Protein AF-A0A838EIF9-F1 (afdb_monomer_lite)

Foldseek 3Di:
DDPVVVVVVVVVLVVVVVVLVVLLVVLVVVLVVLVVVLVVLVVVLVVVCVVCVVVVNNDPVVNVVSVVVNVVSVVVSVVSVVVSVVSVPPDSPPPPDPDDDDDDPPPPDDDPPPDPPPPPDDDDDDDDDPDDDDPDDPPPPPPDDPDPDQQAAPPPRHGADPPDQARPPPRHGSDPPPPPPDDDDDDDDDDDDDDDDDDDDDDDDDYDDDDDDDDDDD

Radius of gyration: 34.82 Å; chains: 1; bounding box: 74×91×93 Å

Sequence (218 aa):
MNIWDSVQRGLEKATQEATRRAKTLRLRSTIDTLTQQLHTQEDNLLVKTMQIFAAGQLTQSELLPLCQELVQLQQQLEQAQHELNLVQSQPQGQTQGSGTPPTLPAYTTPPSDYQPYDQTTPTPTPPPPPGVTPISTFNTVIMSTPGAEKQLCPHCNVALIPGDAYCHNCGGPTGKSEITQQPTMLVEAPEEEQAAPQSAATDEADSPTIAEEKDGGA

Secondary structure (DSSP, 8-state):
--HHHHHHHHHHHHHHHHHHHHHHHHHHHHHHHHHHHHHHHHHHHHHHHHHHHHTT---HHHHHHHHHHHHHHHHHHHHHHHHHHHHHHSPP-------------------S----------PPPPPPPS---------------TT----B-TTT-PBPPTT-SB-TTT--B-S------------PPPP---------------------------

pLDDT: mean 71.65, std 21.55, range [39.47, 98.0]

Structure (mmCIF, N/CA/C/O backbone):
data_AF-A0A838EIF9-F1
#
_entry.id   AF-A0A838EIF9-F1
#
loop_
_atom_site.group_PDB
_atom_site.id
_atom_site.type_symbol
_atom_site.label_atom_id
_atom_site.label_alt_id
_atom_site.label_comp_id
_atom_site.label_asym_id
_atom_site.label_entity_id
_atom_site.label_seq_id
_atom_site.pdbx_PDB_ins_code
_atom_site.Cartn_x
_atom_site.Cartn_y
_atom_site.Cartn_z
_atom_site.occupancy
_atom_site.B_iso_or_equiv
_atom_site.auth_seq_id
_atom_site.auth_comp_id
_atom_site.auth_asym_id
_atom_site.auth_atom_id
_atom_site.pdbx_PDB_model_num
ATOM 1 N N . MET A 1 1 ? 36.577 0.358 -31.197 1.00 59.75 1 MET A N 1
ATOM 2 C CA . MET A 1 1 ? 35.658 0.487 -30.044 1.00 59.75 1 MET A CA 1
ATOM 3 C C . MET A 1 1 ? 35.085 -0.883 -29.747 1.00 59.75 1 MET A C 1
ATOM 5 O O . MET A 1 1 ? 34.648 -1.549 -30.677 1.00 59.75 1 MET A O 1
ATOM 9 N N . ASN A 1 2 ? 35.142 -1.320 -28.491 1.00 82.50 2 ASN A N 1
ATOM 10 C CA . ASN A 1 2 ? 34.724 -2.662 -28.101 1.00 82.50 2 ASN A CA 1
ATOM 11 C C . ASN A 1 2 ? 33.200 -2.726 -27.960 1.00 82.50 2 ASN A C 1
ATOM 13 O O . ASN A 1 2 ? 32.611 -2.158 -27.044 1.00 82.50 2 ASN A O 1
ATOM 17 N N . ILE A 1 3 ? 32.569 -3.455 -28.872 1.00 85.06 3 ILE A N 1
ATOM 18 C CA . ILE A 1 3 ? 31.146 -3.816 -28.832 1.00 85.06 3 ILE A CA 1
ATOM 19 C C . ILE A 1 3 ? 30.756 -4.523 -27.522 1.00 85.06 3 ILE A C 1
ATOM 21 O O . ILE A 1 3 ? 29.661 -4.313 -27.008 1.00 85.06 3 ILE A O 1
ATOM 25 N N . TRP A 1 4 ? 31.681 -5.284 -26.934 1.00 92.38 4 TRP A N 1
ATOM 26 C CA . TRP A 1 4 ? 31.478 -6.013 -25.682 1.00 92.38 4 TRP A CA 1
ATOM 27 C C . TRP A 1 4 ? 31.256 -5.095 -24.473 1.00 92.38 4 TRP A C 1
ATOM 29 O O . TRP A 1 4 ? 30.341 -5.334 -23.689 1.00 92.38 4 TRP A O 1
ATOM 39 N N . ASP A 1 5 ? 32.002 -3.990 -24.373 1.00 89.00 5 ASP A N 1
ATOM 40 C CA . ASP A 1 5 ? 31.837 -3.015 -23.284 1.00 89.00 5 ASP A CA 1
ATOM 41 C C . ASP A 1 5 ? 30.463 -2.326 -23.325 1.00 89.00 5 ASP A C 1
ATOM 43 O O . ASP A 1 5 ? 29.897 -1.971 -22.290 1.00 89.00 5 ASP A O 1
ATOM 47 N N . SER A 1 6 ? 29.907 -2.138 -24.526 1.00 86.62 6 SER A N 1
ATOM 48 C CA . SER A 1 6 ? 28.584 -1.527 -24.704 1.00 86.62 6 SER A CA 1
ATOM 49 C C . SER A 1 6 ? 27.463 -2.483 -24.298 1.00 86.62 6 SER A C 1
ATOM 51 O O . SER A 1 6 ? 26.505 -2.062 -23.651 1.00 86.62 6 SER A O 1
ATOM 53 N N . VAL A 1 7 ? 27.604 -3.774 -24.621 1.00 89.75 7 VAL A N 1
ATOM 54 C CA . VAL A 1 7 ? 26.661 -4.819 -24.196 1.00 89.75 7 VAL A CA 1
ATOM 55 C C . VAL A 1 7 ? 26.678 -4.970 -22.677 1.00 89.75 7 VAL A C 1
ATOM 57 O O . VAL A 1 7 ? 25.614 -4.998 -22.062 1.00 89.75 7 VAL A O 1
ATOM 60 N N . GLN A 1 8 ? 27.861 -4.985 -22.060 1.00 90.69 8 GLN A N 1
ATOM 61 C CA . GLN A 1 8 ? 27.985 -5.129 -20.611 1.00 90.69 8 GLN A CA 1
ATOM 62 C C . GLN A 1 8 ? 27.356 -3.951 -19.852 1.00 90.69 8 GLN A C 1
ATOM 64 O O . GLN A 1 8 ? 26.535 -4.166 -18.962 1.00 90.69 8 GLN A O 1
ATOM 69 N N . ARG A 1 9 ? 27.613 -2.704 -20.275 1.00 87.69 9 ARG A N 1
ATOM 70 C CA . ARG A 1 9 ? 26.929 -1.524 -19.705 1.00 87.69 9 ARG A CA 1
ATOM 71 C C . ARG A 1 9 ? 25.423 -1.528 -19.964 1.00 87.69 9 ARG A C 1
ATOM 73 O O . ARG A 1 9 ? 24.657 -1.032 -19.140 1.00 87.69 9 ARG A O 1
ATOM 80 N N . GLY A 1 10 ? 24.991 -2.049 -21.112 1.00 88.75 10 GLY A N 1
ATOM 81 C CA . GLY A 1 10 ? 23.576 -2.215 -21.436 1.00 88.75 10 GLY A CA 1
ATOM 82 C C . GLY A 1 10 ? 22.881 -3.182 -20.479 1.00 88.75 10 GLY A C 1
ATOM 83 O O . GLY A 1 10 ? 21.806 -2.869 -19.970 1.00 88.75 10 GLY A O 1
ATOM 84 N N . LEU A 1 11 ? 23.522 -4.314 -20.176 1.00 90.06 11 LEU A N 1
ATOM 85 C CA . LEU A 1 11 ? 23.017 -5.310 -19.234 1.00 90.06 11 LEU A CA 1
ATOM 86 C C . LEU A 1 11 ? 22.931 -4.758 -17.806 1.00 90.06 11 LEU A C 1
ATOM 88 O O . LEU A 1 11 ? 21.920 -4.961 -17.135 1.00 90.06 11 LEU A O 1
ATOM 92 N N . GLU A 1 12 ? 23.948 -4.030 -17.348 1.00 89.62 12 GLU A N 1
ATOM 93 C CA . GLU A 1 12 ? 23.948 -3.397 -16.022 1.00 89.62 12 GLU A CA 1
ATOM 94 C C . GLU A 1 12 ? 22.813 -2.374 -15.888 1.00 89.62 12 GLU A C 1
ATOM 96 O O . GLU A 1 12 ? 22.044 -2.425 -14.927 1.00 89.62 12 GLU A O 1
ATOM 101 N N . LYS A 1 13 ? 22.629 -1.509 -16.895 1.00 88.50 13 LYS A N 1
ATOM 102 C CA . LYS A 1 13 ? 21.498 -0.567 -16.944 1.00 88.50 13 LYS A CA 1
ATOM 103 C C . LYS A 1 13 ? 20.151 -1.285 -16.950 1.00 88.50 13 LYS A C 1
ATOM 105 O O . LYS A 1 13 ? 19.250 -0.894 -16.211 1.00 88.50 13 LYS A O 1
ATOM 110 N N . ALA A 1 14 ? 20.008 -2.335 -17.759 1.00 87.94 14 ALA A N 1
ATOM 111 C CA . ALA A 1 14 ? 18.779 -3.122 -17.819 1.00 87.94 14 ALA A CA 1
ATOM 112 C C . ALA A 1 14 ? 18.475 -3.797 -16.472 1.00 87.94 14 ALA A C 1
ATOM 114 O O . ALA A 1 14 ? 17.331 -3.794 -16.024 1.00 87.94 14 ALA A O 1
ATOM 115 N N . THR A 1 15 ? 19.502 -4.310 -15.793 1.00 90.94 15 THR A N 1
ATOM 116 C CA . THR A 1 15 ? 19.382 -4.934 -14.468 1.00 90.94 15 THR A CA 1
ATOM 117 C C . THR A 1 15 ? 18.984 -3.912 -13.403 1.00 90.94 15 THR A C 1
ATOM 119 O O . THR A 1 15 ? 18.109 -4.178 -12.574 1.00 90.94 15 THR A O 1
ATOM 122 N N . GLN A 1 16 ? 19.573 -2.715 -13.442 1.00 90.94 16 GLN A N 1
ATOM 123 C CA . GLN A 1 16 ? 19.220 -1.620 -12.542 1.00 90.94 16 GLN A CA 1
ATOM 124 C C . GLN A 1 16 ? 17.766 -1.167 -12.751 1.00 90.94 16 GLN A C 1
ATOM 126 O O . GLN A 1 16 ? 17.020 -1.022 -11.782 1.00 90.94 16 GLN A O 1
ATOM 131 N N . GLU A 1 17 ? 17.334 -1.018 -14.004 1.00 88.44 17 GLU A N 1
ATOM 132 C CA . GLU A 1 17 ? 15.955 -0.661 -14.354 1.00 88.44 17 GLU A CA 1
ATOM 133 C C . GLU A 1 17 ? 14.958 -1.760 -13.947 1.00 88.44 17 GLU A C 1
ATOM 135 O O . GLU A 1 17 ? 13.899 -1.463 -13.392 1.00 88.44 17 GLU A O 1
ATOM 140 N N . ALA A 1 18 ? 15.300 -3.036 -14.144 1.00 90.56 18 ALA A N 1
ATOM 141 C CA . ALA A 1 18 ? 14.473 -4.157 -13.702 1.00 90.56 18 ALA A CA 1
ATOM 142 C C . ALA A 1 18 ? 14.308 -4.170 -12.173 1.00 90.56 18 ALA A C 1
ATOM 144 O O . ALA A 1 18 ? 13.191 -4.303 -11.669 1.00 90.56 18 ALA A O 1
ATOM 145 N N . THR A 1 19 ? 15.399 -3.954 -11.433 1.00 91.62 19 THR A N 1
ATOM 146 C CA . THR A 1 19 ? 15.384 -3.879 -9.963 1.00 91.62 19 THR A CA 1
ATOM 147 C C . THR A 1 19 ? 14.526 -2.715 -9.478 1.00 91.62 19 THR A C 1
ATOM 149 O O . THR A 1 19 ? 13.720 -2.868 -8.559 1.00 91.62 19 THR A O 1
ATOM 152 N N . ARG A 1 20 ? 14.641 -1.554 -10.131 1.00 92.56 20 ARG A N 1
ATOM 153 C CA . ARG A 1 20 ? 13.817 -0.380 -9.843 1.00 92.56 20 ARG A CA 1
ATOM 154 C C . ARG A 1 20 ? 12.332 -0.683 -10.032 1.00 92.56 20 ARG A C 1
ATOM 156 O O . ARG A 1 20 ? 11.544 -0.429 -9.124 1.00 92.56 20 ARG A O 1
ATOM 163 N N . ARG A 1 21 ? 11.951 -1.271 -11.171 1.00 91.38 21 ARG A N 1
ATOM 164 C CA . ARG A 1 21 ? 10.556 -1.650 -11.453 1.00 91.38 21 ARG A CA 1
ATOM 165 C C . ARG A 1 21 ? 10.024 -2.655 -10.440 1.00 91.38 21 ARG A C 1
ATOM 167 O O . ARG A 1 21 ? 8.920 -2.469 -9.934 1.00 91.38 21 ARG A O 1
ATOM 174 N N . ALA A 1 22 ? 10.818 -3.665 -10.091 1.00 94.44 22 ALA A N 1
ATOM 175 C CA . ALA A 1 22 ? 10.456 -4.631 -9.058 1.00 94.44 22 ALA A CA 1
ATOM 176 C C . ALA A 1 22 ? 10.223 -3.948 -7.699 1.00 94.44 22 ALA A C 1
ATOM 178 O O . ALA A 1 22 ? 9.221 -4.225 -7.038 1.00 94.44 22 ALA A O 1
ATOM 179 N N . LYS A 1 23 ? 11.088 -2.998 -7.308 1.00 94.56 23 LYS A N 1
ATOM 180 C CA . LYS A 1 23 ? 10.916 -2.220 -6.072 1.00 94.56 23 LYS A CA 1
ATOM 181 C C . LYS A 1 23 ? 9.640 -1.378 -6.102 1.00 94.56 23 LYS A C 1
ATOM 183 O O . LYS A 1 23 ? 8.905 -1.378 -5.120 1.00 94.56 23 LYS A O 1
ATOM 188 N N . THR A 1 24 ? 9.339 -0.707 -7.214 1.00 94.88 24 THR A N 1
ATOM 189 C CA . THR A 1 24 ? 8.095 0.063 -7.363 1.00 94.88 24 THR A CA 1
ATOM 190 C C . THR A 1 24 ? 6.858 -0.820 -7.215 1.00 94.88 24 THR A C 1
ATOM 192 O O . THR A 1 24 ? 5.944 -0.450 -6.485 1.00 94.88 24 THR A O 1
ATOM 195 N N . LEU A 1 25 ? 6.824 -1.987 -7.869 1.00 96.25 25 LEU A N 1
ATOM 196 C CA . LEU A 1 25 ? 5.694 -2.917 -7.760 1.00 96.25 25 LEU A CA 1
ATOM 197 C C . LEU A 1 25 ? 5.519 -3.425 -6.326 1.00 96.25 25 LEU A C 1
ATOM 199 O O . LEU A 1 25 ? 4.403 -3.428 -5.812 1.00 96.25 25 LEU A O 1
ATOM 203 N N . ARG A 1 26 ? 6.622 -3.774 -5.654 1.00 96.94 26 ARG A N 1
ATOM 204 C CA . ARG A 1 26 ? 6.595 -4.186 -4.248 1.00 96.94 26 ARG A CA 1
ATOM 205 C C . ARG A 1 26 ? 6.050 -3.080 -3.347 1.00 96.94 26 ARG A C 1
ATOM 207 O O . ARG A 1 26 ? 5.133 -3.340 -2.580 1.00 96.94 26 ARG A O 1
ATOM 214 N N . LEU A 1 27 ? 6.564 -1.855 -3.470 1.00 97.31 27 LEU A N 1
ATOM 215 C CA . LEU A 1 27 ? 6.102 -0.722 -2.663 1.00 97.31 27 LEU A CA 1
ATOM 216 C C . LEU A 1 27 ? 4.614 -0.438 -2.873 1.00 97.31 27 LEU A C 1
ATOM 218 O O . LEU A 1 27 ? 3.909 -0.227 -1.895 1.00 97.31 27 LEU A O 1
ATOM 222 N N . ARG A 1 28 ? 4.119 -0.505 -4.116 1.00 96.81 28 ARG A N 1
ATOM 223 C CA . ARG A 1 28 ? 2.680 -0.376 -4.401 1.00 96.81 28 ARG A CA 1
ATOM 224 C C . ARG A 1 28 ? 1.865 -1.432 -3.658 1.00 96.81 28 ARG A C 1
ATOM 226 O O . ARG A 1 28 ? 0.979 -1.069 -2.902 1.00 96.81 28 ARG A O 1
ATOM 233 N N . SER A 1 29 ? 2.249 -2.706 -3.764 1.00 97.31 29 SER A N 1
ATOM 234 C CA . SER A 1 29 ? 1.548 -3.781 -3.045 1.00 97.31 29 SER A CA 1
ATOM 235 C C . SER A 1 29 ? 1.590 -3.619 -1.519 1.00 97.31 29 SER A C 1
ATOM 237 O O . SER A 1 29 ? 0.619 -3.933 -0.832 1.00 97.31 29 SER A O 1
ATOM 239 N N . THR A 1 30 ? 2.696 -3.099 -0.973 1.00 97.31 30 THR A N 1
ATOM 240 C CA . THR A 1 30 ? 2.815 -2.791 0.456 1.00 97.31 30 THR A CA 1
ATOM 241 C C . THR A 1 30 ? 1.878 -1.655 0.856 1.00 97.31 30 THR A C 1
ATOM 243 O O . THR A 1 30 ? 1.190 -1.792 1.860 1.00 97.31 30 THR A O 1
ATOM 246 N N . ILE A 1 31 ? 1.804 -0.577 0.070 1.00 97.75 31 ILE A N 1
ATOM 247 C CA . ILE A 1 31 ? 0.875 0.536 0.313 1.00 97.75 31 ILE A CA 1
ATOM 248 C C . ILE A 1 31 ? -0.572 0.037 0.293 1.00 97.75 31 ILE A C 1
ATOM 250 O O . ILE A 1 31 ? -1.319 0.341 1.219 1.00 97.75 31 ILE A O 1
ATOM 254 N N . ASP A 1 32 ? -0.951 -0.771 -0.698 1.00 97.69 32 ASP A N 1
ATOM 255 C CA . ASP A 1 32 ? -2.307 -1.323 -0.797 1.00 97.69 32 ASP A CA 1
ATOM 256 C C . ASP A 1 32 ? -2.650 -2.186 0.430 1.00 97.69 32 ASP A C 1
ATOM 258 O O . ASP A 1 32 ? -3.726 -2.055 1.014 1.00 97.69 32 ASP A O 1
ATOM 262 N N . THR A 1 33 ? -1.701 -3.018 0.876 1.00 97.81 33 THR A N 1
ATOM 263 C CA . THR A 1 33 ? -1.870 -3.866 2.067 1.00 97.81 33 THR A CA 1
ATOM 264 C C . THR A 1 33 ? -2.021 -3.029 3.337 1.00 97.81 33 THR A C 1
ATOM 266 O O . THR A 1 33 ? -2.947 -3.259 4.111 1.00 97.81 33 THR A O 1
ATOM 269 N N . LEU A 1 34 ? -1.147 -2.039 3.552 1.00 97.56 34 LEU A N 1
ATOM 270 C CA . LEU A 1 34 ? -1.209 -1.153 4.721 1.00 97.56 34 LEU A CA 1
ATOM 271 C C . LEU A 1 34 ? -2.507 -0.341 4.744 1.00 97.56 34 LEU A C 1
ATOM 273 O O . LEU A 1 34 ? -3.103 -0.164 5.800 1.00 97.56 34 LEU A O 1
ATOM 277 N N . THR A 1 35 ? -2.976 0.097 3.576 1.00 97.50 35 THR A N 1
ATOM 278 C CA . THR A 1 35 ? -4.235 0.838 3.440 1.00 97.50 35 THR A CA 1
ATOM 279 C C . THR A 1 35 ? -5.428 -0.036 3.831 1.00 97.50 35 THR A C 1
ATOM 281 O O . THR A 1 35 ? -6.275 0.391 4.612 1.00 97.50 35 THR A O 1
ATOM 284 N N . GLN A 1 36 ? -5.477 -1.291 3.366 1.00 98.00 36 GLN A N 1
ATOM 285 C CA . GLN A 1 36 ? -6.519 -2.236 3.790 1.00 98.00 36 GLN A CA 1
ATOM 286 C C . GLN A 1 36 ? -6.471 -2.526 5.294 1.00 98.00 36 GLN A C 1
ATOM 288 O O . GLN A 1 36 ? -7.519 -2.597 5.939 1.00 98.00 36 GLN A O 1
ATOM 293 N N . GLN A 1 37 ? -5.273 -2.685 5.863 1.00 96.69 37 GLN A N 1
ATOM 294 C CA . GLN A 1 37 ? -5.122 -2.912 7.299 1.00 96.69 37 GLN A CA 1
ATOM 295 C C . GLN A 1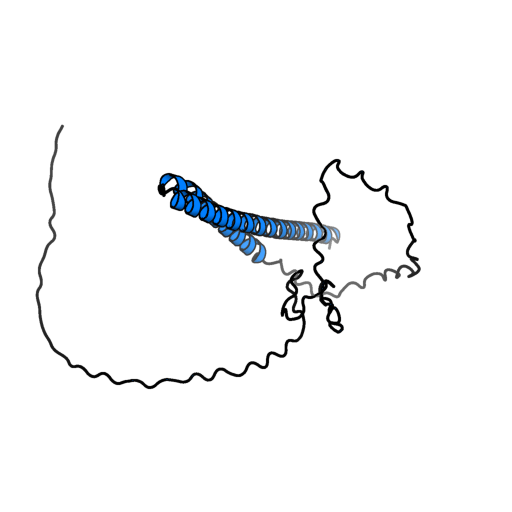 37 ? -5.584 -1.704 8.119 1.00 96.69 37 GLN A C 1
ATOM 297 O O . GLN A 1 37 ? -6.239 -1.895 9.139 1.00 96.69 37 GLN A O 1
ATOM 302 N N . LEU A 1 38 ? -5.305 -0.482 7.658 1.00 96.44 38 LEU A N 1
ATOM 303 C CA . LEU A 1 38 ? -5.747 0.746 8.316 1.00 96.44 38 LEU A CA 1
ATOM 304 C C . LEU A 1 38 ? -7.275 0.827 8.357 1.00 96.44 38 LEU A C 1
ATOM 306 O O . LEU A 1 38 ? -7.831 1.014 9.435 1.00 96.44 38 LEU A O 1
ATOM 310 N N . HIS A 1 39 ? -7.951 0.592 7.230 1.00 96.69 39 HIS A N 1
ATOM 311 C CA . HIS A 1 39 ? -9.417 0.555 7.195 1.00 96.69 39 HIS A CA 1
ATOM 312 C C . HIS A 1 39 ? -9.991 -0.543 8.093 1.00 96.69 39 HIS A C 1
ATOM 314 O O . HIS A 1 39 ? -10.926 -0.308 8.851 1.00 96.69 39 HIS A O 1
ATOM 320 N N . THR A 1 40 ? -9.378 -1.728 8.082 1.00 95.56 40 THR A N 1
ATOM 321 C CA . THR A 1 40 ? -9.797 -2.824 8.964 1.00 95.56 40 THR A CA 1
ATOM 322 C C . THR A 1 40 ? -9.645 -2.440 10.439 1.00 95.56 40 THR A C 1
ATOM 324 O O . THR A 1 40 ? -10.509 -2.764 11.252 1.00 95.56 40 THR A O 1
ATOM 327 N N . GLN A 1 41 ? -8.560 -1.758 10.812 1.00 94.44 41 GLN A N 1
ATOM 328 C CA . GLN A 1 41 ? -8.342 -1.291 12.183 1.00 94.44 41 GLN A CA 1
ATOM 329 C C . GLN A 1 41 ? -9.329 -0.194 12.585 1.00 94.44 41 GLN A C 1
ATOM 331 O O . GLN A 1 41 ? -9.853 -0.229 13.696 1.00 94.44 41 GLN A O 1
ATOM 336 N N . GLU A 1 42 ? -9.637 0.731 11.679 1.00 94.75 42 GLU A N 1
ATOM 337 C CA . GLU A 1 42 ? -10.655 1.762 11.883 1.00 94.75 42 GLU A CA 1
ATOM 338 C C . GLU A 1 42 ? -12.039 1.144 12.149 1.00 94.75 42 GLU A C 1
ATOM 340 O O . GLU A 1 42 ? -12.685 1.482 13.144 1.00 94.75 42 GLU A O 1
ATOM 345 N N . ASP A 1 43 ? -12.445 0.157 11.346 1.00 94.88 43 ASP A N 1
ATOM 346 C CA . ASP A 1 43 ? -13.698 -0.580 11.540 1.00 94.88 43 ASP A CA 1
ATOM 347 C C . ASP A 1 43 ? -13.721 -1.321 12.885 1.00 94.88 43 ASP A C 1
ATOM 349 O O . ASP A 1 43 ? -14.706 -1.268 13.626 1.00 94.88 43 ASP A O 1
ATOM 353 N N . ASN A 1 44 ? -12.621 -1.989 13.247 1.00 91.69 44 ASN A N 1
ATOM 354 C CA . ASN A 1 44 ? -12.506 -2.680 14.533 1.00 91.69 44 ASN A CA 1
ATOM 355 C C . ASN A 1 44 ? -12.586 -1.711 15.716 1.00 91.69 44 ASN A C 1
ATOM 357 O O . ASN A 1 44 ? -13.236 -2.020 16.720 1.00 91.69 44 ASN A O 1
ATOM 361 N N . LEU A 1 45 ? -11.950 -0.544 15.604 1.00 93.44 45 LEU A N 1
ATOM 362 C CA . LEU A 1 45 ? -12.019 0.512 16.605 1.00 93.44 45 LEU A CA 1
ATOM 363 C C . LEU A 1 45 ? -13.459 0.985 16.763 1.00 93.44 45 LEU A C 1
ATOM 365 O O . LEU A 1 45 ? -13.950 1.041 17.892 1.00 93.44 45 LEU A O 1
ATOM 369 N N . LEU A 1 46 ? -14.164 1.260 15.667 1.00 94.56 46 LEU A N 1
ATOM 370 C CA . LEU A 1 46 ? -15.553 1.710 15.702 1.00 94.56 46 LEU A CA 1
ATOM 371 C C . LEU A 1 46 ? -16.469 0.659 16.341 1.00 94.56 46 LEU A C 1
ATOM 373 O O . LEU A 1 46 ? -17.236 0.982 17.251 1.00 94.56 46 LEU A O 1
ATOM 377 N N . VAL A 1 47 ? -16.347 -0.608 15.935 1.00 94.44 47 VAL A N 1
ATOM 378 C CA . VAL A 1 47 ? -17.135 -1.721 16.489 1.00 94.44 47 VAL A CA 1
ATOM 379 C C . VAL A 1 47 ? -16.875 -1.894 17.985 1.00 94.44 47 VAL A C 1
ATOM 381 O O . VAL A 1 47 ? -17.828 -1.961 18.764 1.00 94.44 47 VAL A O 1
ATOM 384 N N . LYS A 1 48 ? -15.608 -1.916 18.417 1.00 89.88 48 LYS A N 1
ATOM 385 C CA . LYS A 1 48 ? -15.255 -2.032 19.842 1.00 89.88 48 LYS A CA 1
ATOM 386 C C . LYS A 1 48 ? -15.742 -0.839 20.649 1.00 89.88 48 LYS A C 1
ATOM 388 O O . LYS A 1 48 ? -16.328 -1.024 21.710 1.00 89.88 48 LYS A O 1
ATOM 393 N N . THR A 1 49 ? -15.545 0.374 20.142 1.00 91.38 49 THR A N 1
ATOM 394 C CA . THR A 1 49 ? -16.005 1.603 20.803 1.00 91.38 49 THR A CA 1
ATOM 395 C C . THR A 1 49 ? -17.510 1.556 21.012 1.00 91.38 49 THR A C 1
ATOM 397 O O . THR A 1 49 ? -17.989 1.806 22.116 1.00 91.38 49 THR A O 1
ATOM 400 N N . MET A 1 50 ? -18.260 1.157 19.984 1.00 93.31 50 MET A N 1
ATOM 401 C CA . MET A 1 50 ? -19.711 1.035 20.057 1.00 93.31 50 MET A CA 1
ATOM 402 C C . MET A 1 50 ? -20.153 -0.064 21.034 1.00 93.31 50 MET A C 1
ATOM 404 O O . MET A 1 50 ? -21.090 0.144 21.803 1.00 93.31 50 MET A O 1
ATOM 408 N N . GLN A 1 51 ? -19.455 -1.201 21.072 1.00 93.44 51 GLN A N 1
ATOM 409 C CA . GLN A 1 51 ? -19.733 -2.293 22.010 1.00 93.44 51 GLN A CA 1
ATOM 410 C C . GLN A 1 51 ? -19.484 -1.885 23.468 1.00 93.44 51 GLN A C 1
ATOM 412 O O . GLN A 1 51 ? -20.325 -2.118 24.336 1.00 93.44 51 GLN A O 1
ATOM 417 N N . ILE A 1 52 ? -18.342 -1.258 23.741 1.00 89.50 52 ILE A N 1
ATOM 418 C CA . ILE A 1 52 ? -17.948 -0.832 25.085 1.00 89.50 52 ILE A CA 1
ATOM 419 C C . ILE A 1 52 ? -18.843 0.326 25.563 1.00 89.50 52 ILE A C 1
ATOM 421 O O . ILE A 1 52 ? -19.237 0.367 26.732 1.00 89.50 52 ILE A O 1
ATOM 425 N N . PHE A 1 53 ? -19.225 1.233 24.659 1.00 91.88 53 PHE A N 1
ATOM 426 C CA . PHE A 1 53 ? -20.210 2.278 24.932 1.00 91.88 53 PHE A CA 1
ATOM 427 C C . PHE A 1 53 ? -21.572 1.685 25.308 1.00 91.88 53 PHE A C 1
ATOM 429 O O . PHE A 1 53 ? -22.143 2.068 26.327 1.00 91.88 53 PHE A O 1
ATOM 436 N N . ALA A 1 54 ? -22.064 0.705 24.544 1.00 93.62 54 ALA A N 1
ATOM 437 C CA . ALA A 1 54 ? -23.315 0.011 24.850 1.00 93.62 54 ALA A CA 1
ATOM 438 C C . ALA A 1 54 ? -23.261 -0.736 26.196 1.00 93.62 54 ALA A C 1
ATOM 440 O O . ALA A 1 54 ? -24.272 -0.828 26.890 1.00 93.62 54 ALA A O 1
ATOM 441 N N . ALA A 1 55 ? -22.083 -1.226 26.594 1.00 93.44 55 ALA A N 1
ATOM 442 C CA . ALA A 1 55 ? -21.848 -1.830 27.905 1.00 93.44 55 ALA A CA 1
ATOM 443 C C . ALA A 1 55 ? -21.727 -0.804 29.053 1.00 93.44 55 ALA A C 1
ATOM 445 O O . ALA A 1 55 ? -21.658 -1.201 30.215 1.00 93.44 55 ALA A O 1
ATOM 446 N N . GLY A 1 56 ? -21.683 0.501 28.756 1.00 90.50 56 GLY A N 1
ATOM 447 C CA . GLY A 1 56 ? -21.484 1.565 29.744 1.00 90.50 56 GLY A CA 1
ATOM 448 C C . GLY A 1 56 ? -20.076 1.595 30.348 1.00 90.50 56 GLY A C 1
ATOM 449 O O . GLY A 1 56 ? -19.879 2.179 31.410 1.00 90.50 56 GLY A O 1
ATOM 450 N N . GLN A 1 57 ? -19.100 0.958 29.698 1.00 88.62 57 GLN A N 1
ATOM 451 C CA . GLN A 1 57 ? -17.744 0.759 30.220 1.00 88.62 57 GLN A CA 1
ATOM 452 C C . GLN A 1 57 ? -16.685 1.435 29.351 1.00 88.62 57 GLN A C 1
ATOM 454 O O . GLN A 1 57 ? -15.599 0.888 29.207 1.00 88.62 57 GLN A O 1
ATOM 459 N N . LEU A 1 58 ? -16.982 2.589 28.740 1.00 84.44 58 LEU A N 1
ATOM 460 C CA . LEU A 1 58 ? -16.035 3.303 27.873 1.00 84.44 58 LEU A CA 1
ATOM 461 C C . LEU A 1 58 ? -14.798 3.751 28.669 1.00 84.44 58 LEU A C 1
ATOM 463 O O . LEU A 1 58 ? -14.720 4.872 29.163 1.00 84.44 58 LEU A O 1
ATOM 467 N N . THR A 1 59 ? -13.837 2.849 28.826 1.00 84.69 59 THR A N 1
ATOM 468 C CA . THR A 1 59 ? -12.588 3.081 29.534 1.00 84.69 59 THR A CA 1
ATOM 469 C C . THR A 1 59 ? -11.507 3.418 28.519 1.00 84.69 59 THR A C 1
ATOM 471 O O . THR A 1 59 ? -11.360 2.788 27.471 1.00 84.69 59 THR A O 1
ATOM 474 N N . GLN A 1 60 ? -10.720 4.446 28.835 1.00 79.69 60 GLN A N 1
ATOM 475 C CA . GLN A 1 60 ? -9.623 4.907 27.984 1.00 79.69 60 GLN A CA 1
ATOM 476 C C . GLN A 1 60 ? -8.567 3.812 27.743 1.00 79.69 60 GLN A C 1
ATOM 478 O O . GLN A 1 60 ? -7.912 3.808 26.703 1.00 79.69 60 GLN A O 1
ATOM 483 N N . SER A 1 61 ? -8.421 2.869 28.677 1.00 88.69 61 SER A N 1
ATOM 484 C CA . SER A 1 61 ? -7.430 1.791 28.612 1.00 88.69 61 SER A CA 1
ATOM 485 C C . SER A 1 61 ? -7.643 0.828 27.444 1.00 88.69 61 SER A C 1
ATOM 487 O O . SER A 1 61 ? -6.664 0.337 26.895 1.00 88.69 61 SER A O 1
ATOM 489 N N . GLU A 1 62 ? -8.893 0.578 27.046 1.00 84.25 62 GLU A N 1
ATOM 490 C CA . GLU A 1 62 ? -9.218 -0.355 25.956 1.00 84.25 62 GLU A CA 1
ATOM 491 C C . GLU A 1 62 ? -9.043 0.282 24.571 1.00 84.25 62 GLU A C 1
ATOM 493 O O . GLU A 1 62 ? -8.727 -0.401 23.601 1.00 84.25 62 GLU A O 1
ATOM 498 N N . LEU A 1 63 ? -9.217 1.603 24.478 1.00 86.50 63 LEU A N 1
ATOM 499 C CA . LEU A 1 63 ? -9.076 2.377 23.239 1.00 86.50 63 LEU A CA 1
ATOM 500 C C . LEU A 1 63 ? -7.615 2.680 22.895 1.00 86.50 63 LEU A C 1
ATOM 502 O O . LEU A 1 63 ? -7.238 2.664 21.723 1.00 86.50 63 LEU A O 1
ATOM 506 N N . LEU A 1 64 ? -6.792 2.943 23.913 1.00 89.88 64 LEU A N 1
ATOM 507 C CA . LEU A 1 64 ? -5.395 3.343 23.748 1.00 89.88 64 LEU A CA 1
ATOM 508 C C . LEU A 1 64 ? -4.573 2.421 22.819 1.00 89.88 64 LEU A C 1
ATOM 510 O O . LEU A 1 64 ? -3.927 2.957 21.915 1.00 89.88 64 LEU A O 1
ATOM 514 N N . PRO A 1 65 ? -4.583 1.078 22.971 1.00 89.81 65 PRO A N 1
ATOM 515 C CA . PRO A 1 65 ? -3.773 0.207 22.120 1.00 89.81 65 PRO A CA 1
ATOM 516 C C . PRO A 1 65 ? -4.212 0.231 20.649 1.00 89.81 65 PRO A C 1
ATOM 518 O O . PRO A 1 65 ? -3.353 0.217 19.772 1.00 89.81 65 PRO A O 1
ATOM 521 N N . LEU A 1 66 ? -5.518 0.337 20.366 1.00 87.25 66 LEU A N 1
ATOM 522 C CA . LEU A 1 66 ? -6.013 0.444 18.986 1.00 87.25 66 LEU A CA 1
ATOM 523 C C . LEU A 1 66 ? -5.591 1.765 18.342 1.00 87.25 66 LEU A C 1
ATOM 525 O O . LEU A 1 66 ? -5.112 1.775 17.211 1.00 87.25 66 LEU A O 1
ATOM 529 N N . CYS A 1 67 ? -5.715 2.878 19.069 1.00 89.31 67 CYS A N 1
ATOM 530 C CA . CYS A 1 67 ? -5.259 4.177 18.578 1.00 89.31 67 CYS A CA 1
ATOM 531 C C . CYS A 1 67 ? -3.751 4.175 18.290 1.00 89.31 67 CYS A C 1
ATOM 533 O O . CYS A 1 67 ? -3.311 4.741 17.291 1.00 89.31 67 CYS A O 1
ATOM 535 N N . GLN A 1 68 ? -2.957 3.526 19.146 1.00 94.50 68 GLN A N 1
ATOM 536 C CA . GLN A 1 68 ? -1.512 3.414 18.958 1.00 94.50 68 GLN A CA 1
ATOM 537 C C . GLN A 1 68 ? -1.158 2.603 17.705 1.00 94.50 68 GLN A C 1
ATOM 539 O O . GLN A 1 68 ? -0.281 3.012 16.943 1.00 94.50 68 GLN A O 1
ATOM 544 N N . GLU A 1 69 ? -1.857 1.494 17.467 1.00 93.25 69 GLU A N 1
ATOM 545 C CA . GLU A 1 69 ? -1.680 0.680 16.265 1.00 93.25 69 GLU A CA 1
ATOM 546 C C . GLU A 1 69 ? -2.044 1.469 14.995 1.00 93.25 69 GLU A C 1
ATOM 548 O O . GLU A 1 69 ? -1.290 1.459 14.023 1.00 93.25 69 GLU A O 1
ATOM 553 N N . LEU A 1 70 ? -3.131 2.244 15.022 1.00 94.31 70 LEU A N 1
ATOM 554 C CA . LEU A 1 70 ? -3.570 3.066 13.889 1.00 94.31 70 LEU A CA 1
ATOM 555 C C . LEU A 1 70 ? -2.520 4.126 13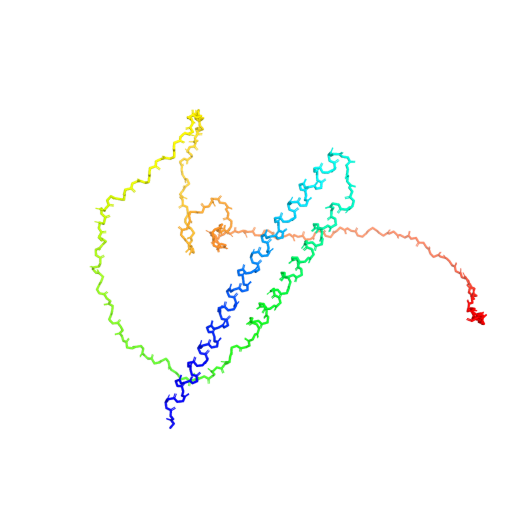.511 1.00 94.31 70 LEU A C 1
ATOM 557 O O . LEU A 1 70 ? -2.170 4.264 12.338 1.00 94.31 70 LEU A O 1
ATOM 561 N N . VAL A 1 71 ? -1.941 4.807 14.507 1.00 96.00 71 VAL A N 1
ATOM 562 C CA . VAL A 1 71 ? -0.834 5.759 14.297 1.00 96.00 71 VAL A CA 1
ATOM 563 C C . VAL A 1 71 ? 0.397 5.057 13.715 1.00 96.00 71 VAL A C 1
ATOM 565 O O . VAL A 1 71 ? 1.061 5.601 12.831 1.00 96.00 71 VAL A O 1
ATOM 568 N N . GLN A 1 72 ? 0.697 3.839 14.167 1.00 97.00 72 GLN A N 1
ATOM 569 C CA . GLN A 1 72 ? 1.824 3.064 13.654 1.00 97.00 72 GLN A CA 1
ATOM 570 C C . GLN A 1 72 ? 1.631 2.672 12.181 1.00 97.00 72 GLN A C 1
ATOM 572 O O . GLN A 1 72 ? 2.550 2.858 11.379 1.00 97.00 72 GLN A O 1
ATOM 577 N N . LEU A 1 73 ? 0.447 2.178 11.803 1.00 96.31 73 LEU A N 1
ATOM 578 C CA . LEU A 1 73 ?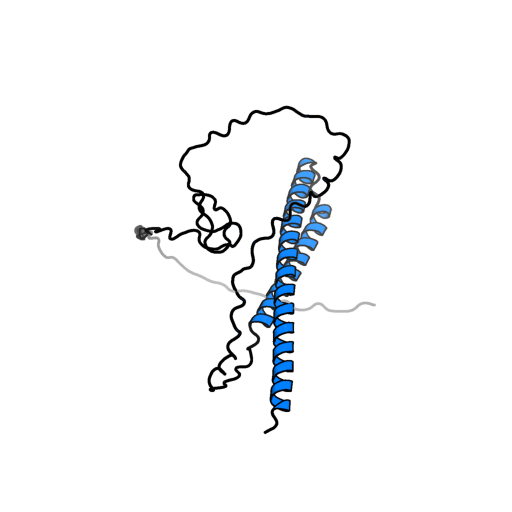 0.126 1.853 10.408 1.00 96.31 73 LEU A CA 1
ATOM 579 C C . LEU A 1 73 ? 0.176 3.092 9.518 1.00 96.31 73 LEU A C 1
ATOM 581 O O . LEU A 1 73 ? 0.729 3.038 8.418 1.00 96.31 73 LEU A O 1
ATOM 585 N N . GLN A 1 74 ? -0.368 4.211 9.998 1.00 96.56 74 GLN A N 1
ATOM 586 C CA . GLN A 1 74 ? -0.357 5.474 9.269 1.00 96.56 74 GLN A CA 1
ATOM 587 C C . GLN A 1 74 ? 1.076 5.929 8.977 1.00 96.56 74 GLN A C 1
ATOM 589 O O . GLN A 1 74 ? 1.406 6.220 7.827 1.00 96.56 74 GLN A O 1
ATOM 594 N N . GLN A 1 75 ? 1.954 5.895 9.982 1.00 97.62 75 GLN A N 1
ATOM 595 C CA . GLN A 1 75 ? 3.363 6.247 9.813 1.00 97.62 75 GLN A CA 1
ATOM 596 C C . GLN A 1 75 ? 4.076 5.321 8.816 1.00 97.62 75 GLN A C 1
ATOM 598 O O . GLN A 1 75 ? 4.865 5.777 7.987 1.00 97.62 75 GLN A O 1
ATOM 603 N N . GLN A 1 76 ? 3.775 4.023 8.856 1.00 96.25 76 GLN A N 1
ATOM 604 C CA . GLN A 1 76 ? 4.369 3.048 7.944 1.00 96.25 76 GLN A CA 1
ATOM 605 C C . GLN A 1 76 ? 3.915 3.255 6.491 1.00 96.25 76 GLN A C 1
ATOM 607 O O . GLN A 1 76 ? 4.706 3.107 5.556 1.00 96.25 76 GLN A O 1
ATOM 612 N N . LEU A 1 77 ? 2.654 3.639 6.297 1.00 97.56 77 LEU A N 1
ATOM 613 C CA . LEU A 1 77 ? 2.091 3.977 4.995 1.00 97.56 77 LEU A CA 1
ATOM 614 C C . LEU A 1 77 ? 2.730 5.251 4.433 1.00 97.56 77 LEU A C 1
ATOM 616 O O . LEU A 1 77 ? 3.136 5.266 3.269 1.00 97.56 77 LEU A O 1
ATOM 620 N N . GLU A 1 78 ? 2.894 6.285 5.256 1.00 97.62 78 GLU A N 1
ATOM 621 C CA . GLU A 1 78 ? 3.548 7.538 4.866 1.00 97.62 78 GLU A CA 1
ATOM 622 C C . GLU A 1 78 ? 5.005 7.298 4.437 1.00 97.62 78 GLU A C 1
ATOM 624 O O . GLU A 1 78 ? 5.453 7.776 3.390 1.00 97.62 78 GLU A O 1
ATOM 629 N N . GLN A 1 79 ? 5.723 6.449 5.178 1.00 97.25 79 GLN A N 1
ATOM 630 C CA . GLN A 1 79 ? 7.081 6.037 4.836 1.00 97.25 79 GLN A CA 1
ATOM 631 C C . GLN A 1 79 ? 7.142 5.277 3.502 1.00 97.25 79 GLN A C 1
ATOM 633 O O . GLN A 1 79 ? 7.974 5.593 2.647 1.00 97.25 79 GLN A O 1
ATOM 638 N N . ALA A 1 80 ? 6.250 4.307 3.284 1.00 95.69 80 ALA A N 1
ATOM 639 C CA . ALA A 1 80 ? 6.202 3.545 2.036 1.00 95.69 80 ALA A CA 1
ATOM 640 C C . ALA A 1 80 ? 5.874 4.435 0.822 1.00 95.69 80 ALA A C 1
ATOM 642 O O . ALA A 1 80 ? 6.454 4.262 -0.255 1.00 95.69 80 ALA A O 1
ATOM 643 N N . GLN A 1 81 ? 4.987 5.421 0.992 1.00 96.25 81 GLN A N 1
ATOM 644 C CA . GLN A 1 81 ? 4.681 6.413 -0.040 1.00 96.25 81 GLN A CA 1
ATOM 645 C C . GLN A 1 81 ? 5.884 7.302 -0.358 1.00 96.25 81 GLN A C 1
ATOM 647 O O . GLN A 1 81 ? 6.185 7.532 -1.534 1.00 96.25 81 GLN A O 1
ATOM 652 N N . HIS A 1 82 ? 6.605 7.761 0.666 1.00 97.38 82 HIS A N 1
ATOM 653 C CA . HIS A 1 82 ? 7.814 8.556 0.478 1.00 97.38 82 HIS A CA 1
ATOM 654 C C . HIS A 1 82 ? 8.889 7.773 -0.289 1.00 97.38 82 HIS A C 1
ATOM 656 O O . HIS A 1 82 ? 9.454 8.276 -1.263 1.00 97.38 82 HIS A O 1
ATOM 662 N N . GLU A 1 83 ? 9.118 6.507 0.070 1.00 95.31 83 GLU A N 1
ATOM 663 C CA . GLU A 1 83 ? 10.044 5.635 -0.658 1.00 95.31 83 GLU A CA 1
ATOM 664 C C . GLU A 1 83 ? 9.644 5.440 -2.121 1.00 95.31 83 GLU A C 1
ATOM 666 O O . GLU A 1 83 ? 10.497 5.454 -3.012 1.00 95.31 83 GLU A O 1
ATOM 671 N N . LEU A 1 84 ? 8.351 5.273 -2.394 1.00 95.94 84 LEU A N 1
ATOM 672 C CA . LEU A 1 84 ? 7.851 5.135 -3.757 1.00 95.94 84 LEU A CA 1
ATOM 673 C C . LEU A 1 84 ? 8.101 6.411 -4.566 1.00 95.94 84 LEU A C 1
ATOM 675 O O . LEU A 1 84 ? 8.507 6.321 -5.728 1.00 95.94 84 LEU A O 1
ATOM 679 N N . ASN A 1 85 ? 7.912 7.582 -3.956 1.00 95.69 85 ASN A N 1
ATOM 680 C CA . ASN A 1 85 ? 8.180 8.874 -4.582 1.00 95.69 85 ASN A CA 1
ATOM 681 C C . ASN A 1 85 ? 9.677 9.049 -4.901 1.00 95.69 85 ASN A C 1
ATOM 683 O O . ASN A 1 85 ? 10.038 9.408 -6.023 1.00 95.69 85 ASN A O 1
ATOM 687 N N . LEU A 1 86 ? 10.568 8.675 -3.978 1.00 94.50 86 LEU A N 1
ATOM 688 C CA . LEU A 1 86 ? 12.018 8.671 -4.213 1.00 94.50 86 LEU A CA 1
ATOM 689 C C . LEU A 1 86 ? 12.419 7.745 -5.373 1.00 94.50 86 LEU A C 1
ATOM 691 O O . LEU A 1 86 ? 13.210 8.114 -6.241 1.00 94.50 86 LEU A O 1
ATOM 695 N N . VAL A 1 87 ? 11.846 6.540 -5.431 1.00 91.25 87 VAL A N 1
ATOM 696 C CA . VAL A 1 87 ? 12.119 5.585 -6.518 1.00 91.25 87 VAL A CA 1
ATOM 697 C C . VAL A 1 87 ? 11.526 6.064 -7.851 1.00 91.25 87 VAL A C 1
ATOM 699 O O . VAL A 1 87 ? 12.071 5.752 -8.911 1.00 91.25 87 VAL A O 1
ATOM 702 N N . GLN A 1 88 ? 10.436 6.836 -7.847 1.00 89.56 88 GLN A N 1
ATOM 703 C CA . GLN A 1 88 ? 9.886 7.454 -9.059 1.00 89.56 88 GLN A CA 1
ATOM 704 C C . GLN A 1 88 ? 10.707 8.651 -9.548 1.00 89.56 88 GLN A C 1
ATOM 706 O O . GLN A 1 88 ? 10.943 8.760 -10.749 1.00 89.56 88 GLN A O 1
ATOM 711 N N . SER A 1 89 ? 11.176 9.507 -8.644 1.00 89.19 89 SER A N 1
ATOM 712 C CA . SER A 1 89 ? 11.913 10.733 -8.979 1.00 89.19 89 SER A CA 1
ATOM 713 C C . SER A 1 89 ? 13.360 10.492 -9.417 1.00 89.19 89 SER A C 1
ATOM 715 O O . SER A 1 89 ? 13.966 11.375 -10.021 1.00 89.19 89 SER A O 1
ATOM 717 N N . GLN A 1 90 ? 13.916 9.295 -9.189 1.00 84.31 90 GLN A N 1
ATOM 718 C CA . GLN A 1 90 ? 15.246 8.947 -9.685 1.00 84.31 90 GLN A CA 1
ATOM 719 C C . GLN A 1 90 ? 15.298 9.082 -11.226 1.00 84.31 90 GLN A C 1
ATOM 721 O O . GLN A 1 90 ? 14.566 8.369 -11.927 1.00 84.31 90 GLN A O 1
ATOM 726 N N . PRO A 1 91 ? 16.142 9.972 -11.788 1.00 64.88 91 PRO A N 1
ATOM 727 C CA . PRO A 1 91 ? 16.193 10.193 -13.226 1.00 64.88 91 PRO A CA 1
ATOM 728 C C . PRO A 1 91 ? 16.669 8.919 -13.924 1.00 64.88 91 PRO A C 1
ATOM 730 O O . PRO A 1 91 ? 17.732 8.380 -13.612 1.00 64.88 91 PRO A O 1
ATOM 733 N N . GLN A 1 92 ? 15.878 8.423 -14.879 1.00 58.41 92 GLN A N 1
ATOM 734 C CA . GLN A 1 92 ? 16.380 7.458 -15.853 1.00 58.41 92 GLN A CA 1
ATOM 735 C C . GLN A 1 92 ? 17.523 8.146 -16.593 1.00 58.41 92 GLN A C 1
ATOM 737 O O . GLN A 1 92 ? 17.316 9.200 -17.192 1.00 58.41 92 GLN A O 1
ATOM 742 N N . GLY A 1 93 ? 18.731 7.589 -16.513 1.00 54.12 93 GLY A N 1
ATOM 743 C CA . GLY A 1 93 ? 19.878 8.123 -17.235 1.00 54.12 93 GLY A CA 1
ATOM 744 C C . GLY A 1 93 ? 19.523 8.283 -18.710 1.00 54.12 93 GLY A C 1
ATOM 745 O O . GLY A 1 93 ? 19.414 7.288 -19.430 1.00 54.12 93 GLY A O 1
ATOM 746 N N . GLN A 1 94 ? 19.331 9.533 -19.143 1.00 44.22 94 GLN A N 1
ATOM 747 C CA . GLN A 1 94 ? 19.181 9.905 -20.540 1.00 44.22 94 GLN A CA 1
ATOM 748 C C . GLN A 1 94 ? 20.404 9.373 -21.277 1.00 44.22 94 GLN A C 1
ATOM 750 O O . GLN A 1 94 ? 21.500 9.922 -21.208 1.00 44.22 94 GLN A O 1
ATOM 755 N N . THR A 1 95 ? 20.224 8.261 -21.977 1.00 45.88 95 THR A N 1
ATOM 756 C CA . THR A 1 95 ? 21.169 7.864 -23.008 1.00 45.88 95 THR A CA 1
ATOM 757 C C . THR A 1 95 ? 20.701 8.616 -24.244 1.00 45.88 95 THR A C 1
ATOM 759 O O . THR A 1 95 ? 19.865 8.134 -25.001 1.00 45.88 95 THR A O 1
ATOM 762 N N . GLN A 1 96 ? 21.161 9.862 -24.367 1.00 42.41 96 GLN A N 1
ATOM 763 C CA . GLN A 1 96 ? 21.027 10.686 -25.561 1.00 42.41 96 GLN A CA 1
ATOM 764 C C . GLN A 1 96 ? 21.863 10.014 -26.661 1.00 42.41 96 GLN A C 1
ATOM 766 O O . GLN A 1 96 ? 23.048 10.277 -26.828 1.00 42.41 96 GLN A O 1
ATOM 771 N N . GLY A 1 97 ? 21.264 9.028 -27.322 1.00 40.19 97 GLY A N 1
ATOM 772 C CA . GLY A 1 97 ? 21.820 8.317 -28.463 1.00 40.19 97 GLY A CA 1
ATOM 773 C C . GLY A 1 97 ? 20.981 8.635 -29.686 1.00 40.19 97 GLY A C 1
ATOM 774 O O . GLY A 1 97 ? 20.060 7.898 -30.020 1.00 40.19 97 GLY A O 1
ATOM 775 N N . SER A 1 98 ? 21.280 9.756 -30.333 1.00 43.78 98 SER A N 1
ATOM 776 C CA . SER A 1 98 ? 20.841 10.043 -31.694 1.00 43.78 98 SER A CA 1
ATOM 777 C C . SER A 1 98 ? 21.415 8.962 -32.613 1.00 43.78 98 SER A C 1
ATOM 779 O O . SER A 1 98 ? 22.612 8.953 -32.887 1.00 43.78 98 SER A O 1
ATOM 781 N N . GLY A 1 99 ? 20.586 8.023 -33.057 1.00 40.06 99 GLY A N 1
ATOM 782 C CA . GLY A 1 99 ? 21.017 6.972 -33.972 1.00 40.06 99 GLY A CA 1
ATOM 783 C C . GLY A 1 99 ? 19.934 5.926 -34.162 1.00 40.06 99 GLY A C 1
ATOM 784 O O . GLY A 1 99 ? 19.881 4.979 -33.395 1.00 40.06 99 GLY A O 1
ATOM 785 N N . THR A 1 100 ? 19.079 6.167 -35.160 1.00 43.31 100 THR A N 1
ATOM 786 C CA . THR A 1 100 ? 18.307 5.203 -35.976 1.00 43.31 100 THR A CA 1
ATOM 787 C C . THR A 1 100 ? 17.873 3.871 -35.339 1.00 43.31 100 THR A C 1
ATOM 789 O O . THR A 1 100 ? 18.731 3.089 -34.931 1.00 43.31 100 THR A O 1
ATOM 792 N N . PRO A 1 101 ? 16.572 3.511 -35.383 1.00 47.72 101 PRO A N 1
ATOM 793 C CA . PRO A 1 101 ? 16.151 2.164 -35.009 1.00 47.72 101 PRO A CA 1
ATOM 794 C C . PRO A 1 101 ? 16.889 1.145 -35.895 1.00 47.72 101 PRO A C 1
ATOM 796 O O . PRO A 1 101 ? 16.810 1.261 -37.121 1.00 47.72 101 PRO A O 1
ATOM 799 N N . PRO A 1 102 ? 17.613 0.154 -35.341 1.00 49.22 102 PRO A N 1
ATOM 800 C CA . PRO A 1 102 ? 18.004 -0.989 -36.137 1.00 49.22 102 PRO A CA 1
ATOM 801 C C . PRO A 1 102 ? 16.711 -1.702 -36.520 1.00 49.22 102 PRO A C 1
ATOM 803 O O . PRO A 1 102 ? 15.949 -2.157 -35.666 1.00 49.22 102 PRO A O 1
ATOM 806 N N . THR A 1 103 ? 16.452 -1.722 -37.822 1.00 44.31 103 THR A N 1
ATOM 807 C CA . THR A 1 103 ? 15.475 -2.569 -38.488 1.00 44.31 103 THR A CA 1
ATOM 808 C C . THR A 1 103 ? 15.490 -3.938 -37.821 1.00 44.31 103 THR A C 1
ATOM 810 O O . THR A 1 103 ? 16.491 -4.654 -37.872 1.00 44.31 103 THR A O 1
ATOM 813 N N . LEU A 1 104 ? 14.392 -4.269 -37.141 1.00 48.41 104 LEU A N 1
ATOM 814 C CA . LEU A 1 104 ? 14.134 -5.615 -36.649 1.00 48.41 104 LEU A CA 1
ATOM 815 C C . LEU A 1 104 ? 14.371 -6.584 -37.821 1.00 48.41 104 LEU A C 1
ATOM 817 O O . LEU A 1 104 ? 13.873 -6.303 -38.917 1.00 48.41 104 LEU A O 1
ATOM 821 N N . PRO A 1 105 ? 15.086 -7.713 -37.654 1.00 47.81 105 PRO A N 1
ATOM 822 C CA . PRO A 1 105 ? 14.903 -8.800 -38.598 1.00 47.81 105 PRO A CA 1
ATOM 823 C C . PRO A 1 105 ? 13.408 -9.107 -38.599 1.00 47.81 105 PRO A C 1
ATOM 825 O O . PRO A 1 105 ? 12.800 -9.253 -37.537 1.00 47.81 105 PRO A O 1
ATOM 828 N N . ALA A 1 106 ? 12.815 -9.098 -39.790 1.00 46.69 106 ALA A N 1
ATOM 829 C CA . ALA A 1 106 ? 11.439 -9.490 -40.005 1.00 46.69 106 ALA A CA 1
ATOM 830 C C . ALA A 1 106 ? 11.249 -10.882 -39.398 1.00 46.69 106 ALA A C 1
ATOM 832 O O . ALA A 1 106 ? 11.629 -11.891 -39.989 1.00 46.69 106 ALA A O 1
ATOM 833 N N . TYR A 1 107 ? 10.699 -10.927 -38.187 1.00 39.47 107 TYR A N 1
ATOM 834 C CA . TYR A 1 107 ? 10.141 -12.147 -37.654 1.00 39.47 107 TYR A CA 1
ATOM 835 C C . TYR A 1 107 ? 8.932 -12.431 -38.528 1.00 39.47 107 TYR A C 1
ATOM 837 O O . TYR A 1 107 ? 7.917 -11.737 -38.469 1.00 39.47 107 TYR A O 1
ATOM 845 N N . THR A 1 108 ? 9.113 -13.407 -39.410 1.00 41.62 108 THR A N 1
ATOM 846 C CA . THR A 1 108 ? 8.053 -14.150 -40.074 1.00 41.62 108 THR A CA 1
ATOM 847 C C . THR A 1 108 ? 6.889 -14.314 -39.111 1.00 41.62 108 THR A C 1
ATOM 849 O O . THR A 1 108 ? 7.025 -14.925 -38.050 1.00 41.62 108 THR A O 1
ATOM 852 N N . THR A 1 109 ? 5.758 -13.733 -39.494 1.00 46.06 109 THR A N 1
ATOM 853 C CA . THR A 1 109 ? 4.451 -14.037 -38.934 1.00 46.06 109 THR A CA 1
ATOM 854 C C . THR A 1 109 ? 4.301 -15.558 -38.839 1.00 46.06 109 THR A C 1
ATOM 856 O O . THR A 1 109 ? 4.457 -16.235 -39.860 1.00 46.06 109 THR A O 1
ATOM 859 N N . PRO A 1 110 ? 4.026 -16.130 -37.654 1.00 53.72 110 PRO A N 1
ATOM 860 C CA . PRO A 1 110 ? 3.616 -17.523 -37.588 1.00 53.72 110 PRO A CA 1
ATOM 861 C C . PRO A 1 110 ? 2.298 -17.668 -38.371 1.00 53.72 110 PRO A C 1
ATOM 863 O O . PRO A 1 110 ? 1.443 -16.779 -38.285 1.00 53.72 110 PRO A O 1
ATOM 866 N N . PRO A 1 111 ? 2.122 -18.731 -39.175 1.00 50.09 111 PRO A N 1
ATOM 867 C CA . PRO A 1 111 ? 0.881 -18.949 -39.906 1.00 50.09 111 PRO A CA 1
ATOM 868 C C . PRO A 1 111 ? -0.307 -18.993 -38.935 1.00 50.09 111 PRO A C 1
ATOM 870 O O . PRO A 1 111 ? -0.287 -19.711 -37.935 1.00 50.09 111 PRO A O 1
ATOM 873 N N . SER A 1 112 ? -1.335 -18.196 -39.242 1.00 56.25 112 SER A N 1
ATOM 874 C CA . SER A 1 112 ? -2.639 -18.173 -38.566 1.00 56.25 112 SER A CA 1
ATOM 875 C C . SER A 1 112 ? -3.467 -19.408 -38.927 1.00 56.25 112 SER A C 1
ATOM 877 O O . SER A 1 112 ? -4.524 -19.292 -39.531 1.00 56.25 112 SER A O 1
ATOM 879 N N . ASP A 1 113 ? -2.976 -20.585 -38.551 1.00 50.19 113 ASP A N 1
ATOM 880 C CA . ASP A 1 113 ? -3.728 -21.843 -38.618 1.00 50.19 113 ASP A CA 1
ATOM 881 C C . ASP A 1 113 ? -3.612 -22.613 -37.295 1.00 50.19 113 ASP A C 1
ATOM 883 O O . ASP A 1 113 ? -3.421 -23.826 -37.236 1.00 50.19 113 ASP A O 1
ATOM 887 N N . TYR A 1 114 ? -3.726 -21.881 -36.182 1.00 41.50 114 TYR A N 1
ATOM 888 C CA . TYR A 1 114 ? -4.100 -22.505 -34.918 1.00 41.50 114 TYR A CA 1
ATOM 889 C C . TYR A 1 114 ? -5.621 -22.624 -34.881 1.00 41.50 114 TYR A C 1
ATOM 891 O O . TYR A 1 114 ? -6.333 -21.711 -34.462 1.00 41.50 114 TYR A O 1
ATOM 899 N N . GLN A 1 115 ? -6.108 -23.779 -35.332 1.00 50.75 115 GLN A N 1
ATOM 900 C CA . GLN A 1 115 ? -7.404 -24.282 -34.904 1.00 50.75 115 GLN A CA 1
ATOM 901 C C . GLN A 1 115 ? -7.449 -24.292 -33.365 1.00 50.75 115 GLN A C 1
ATOM 903 O O . GLN A 1 115 ? -6.513 -24.797 -32.735 1.00 50.75 115 GLN A O 1
ATOM 908 N N . PRO A 1 116 ? -8.511 -23.767 -32.735 1.00 49.78 116 PRO A N 1
ATOM 909 C CA . PRO A 1 116 ? -8.770 -24.059 -31.338 1.00 49.78 116 PRO A CA 1
ATOM 910 C C . PRO A 1 116 ? -9.011 -25.565 -31.224 1.00 49.78 116 PRO A C 1
ATOM 912 O O . PRO A 1 116 ? -9.964 -26.099 -31.786 1.00 49.78 116 PRO A O 1
ATOM 915 N N . TYR A 1 117 ? -8.115 -26.260 -30.530 1.00 40.66 117 TYR A N 1
ATOM 916 C CA . TYR A 1 117 ? -8.374 -27.630 -30.122 1.00 40.66 117 TYR A CA 1
ATOM 917 C C . TYR A 1 117 ? -9.565 -27.598 -29.166 1.00 40.66 117 TYR A C 1
ATOM 919 O O . TYR A 1 117 ? -9.473 -27.052 -28.065 1.00 40.66 117 TYR A O 1
ATOM 927 N N . ASP A 1 118 ? -10.676 -28.182 -29.605 1.00 46.47 118 ASP A N 1
ATOM 928 C CA . ASP A 1 118 ? -11.771 -28.628 -28.754 1.00 46.47 118 ASP A CA 1
ATOM 929 C C . ASP A 1 118 ? -11.202 -29.682 -27.793 1.00 46.47 118 ASP A C 1
ATOM 931 O O . ASP A 1 118 ? -11.137 -30.880 -28.076 1.00 46.47 118 ASP A O 1
ATOM 935 N N . GLN A 1 119 ? -10.669 -29.223 -26.662 1.00 41.78 119 GLN A N 1
ATOM 936 C CA . GLN A 1 119 ? -10.264 -30.092 -25.570 1.00 41.78 119 GLN A CA 1
ATOM 937 C C . GLN A 1 119 ? -11.509 -30.414 -24.742 1.00 41.78 119 GLN A C 1
ATOM 939 O O . GLN A 1 119 ? -11.697 -29.932 -23.628 1.00 41.78 119 GLN A O 1
ATOM 944 N N . THR A 1 120 ? -12.372 -31.270 -25.290 1.00 53.22 120 THR A N 1
ATOM 945 C CA . THR A 1 120 ? -13.323 -32.053 -24.499 1.00 53.22 120 THR A CA 1
ATOM 946 C C . THR A 1 120 ? -12.545 -33.096 -2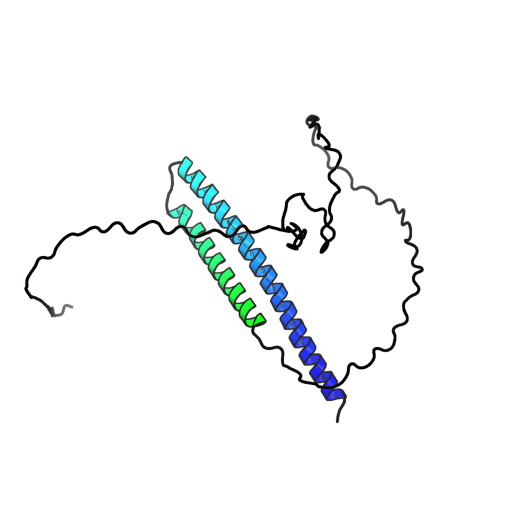3.703 1.00 53.22 120 THR A C 1
ATOM 948 O O . THR A 1 120 ? -12.474 -34.269 -24.067 1.00 53.22 120 THR A O 1
ATOM 951 N N . THR A 1 121 ? -11.939 -32.668 -22.602 1.00 47.91 121 THR A N 1
ATOM 952 C CA . THR A 1 121 ? -11.596 -33.557 -21.493 1.00 47.91 121 THR A CA 1
ATOM 953 C C . THR A 1 121 ? -12.587 -33.292 -20.365 1.00 47.91 121 THR A C 1
ATOM 955 O O . THR A 1 121 ? -12.661 -32.154 -19.898 1.00 47.91 121 THR A O 1
ATOM 958 N N . PRO A 1 122 ? -13.363 -34.289 -19.908 1.00 48.31 122 PRO A N 1
ATOM 959 C CA . PRO A 1 122 ? -14.199 -34.125 -18.731 1.00 48.31 122 PRO A CA 1
ATOM 960 C C . PRO A 1 122 ? -13.299 -33.968 -17.504 1.00 48.31 122 PRO A C 1
ATOM 962 O O . PRO A 1 122 ? -12.642 -34.912 -17.067 1.00 48.31 122 PRO A O 1
ATOM 965 N N . THR A 1 123 ? -13.268 -32.764 -16.944 1.00 44.84 123 THR A N 1
ATOM 966 C CA . THR A 1 123 ? -12.730 -32.518 -15.607 1.00 44.84 123 THR A CA 1
ATOM 967 C C . THR A 1 123 ? -13.593 -33.290 -14.601 1.00 44.84 123 THR A C 1
ATOM 969 O O . THR A 1 123 ? -14.807 -33.063 -14.565 1.00 44.84 123 THR A O 1
ATOM 972 N N . PRO A 1 124 ? -13.035 -34.201 -13.782 1.00 52.41 124 PRO A N 1
ATOM 973 C CA . PRO A 1 124 ? -13.789 -34.813 -12.701 1.00 52.41 124 PRO A CA 1
ATOM 974 C C . PRO A 1 124 ? -14.191 -33.728 -11.700 1.00 52.41 124 PRO A C 1
ATOM 976 O O . PRO A 1 124 ? -13.367 -32.963 -11.199 1.00 52.41 124 PRO A O 1
ATOM 979 N N . THR A 1 125 ? -15.491 -33.651 -11.452 1.00 54.66 125 THR A N 1
ATOM 980 C CA . THR A 1 125 ? -16.115 -32.760 -10.480 1.00 54.66 125 THR A CA 1
ATOM 981 C C . THR A 1 125 ? -15.590 -33.104 -9.079 1.00 54.66 125 THR A C 1
ATOM 983 O O . THR A 1 125 ? -15.566 -34.287 -8.726 1.00 54.66 125 THR A O 1
ATOM 986 N N . PRO A 1 126 ? -15.164 -32.126 -8.259 1.00 64.06 126 PRO A N 1
ATOM 987 C CA . PRO A 1 126 ? -14.835 -32.388 -6.861 1.00 64.06 126 PRO A CA 1
ATOM 988 C C . PRO A 1 126 ? -16.085 -32.887 -6.106 1.00 64.06 126 PRO A C 1
ATOM 990 O O . PRO A 1 126 ? -17.192 -32.420 -6.395 1.00 64.06 126 PRO A O 1
ATOM 993 N N . PRO A 1 127 ? -15.946 -33.838 -5.161 1.00 62.31 127 PRO A N 1
ATOM 994 C CA . PRO A 1 127 ? -17.081 -34.362 -4.411 1.00 62.31 127 PRO A CA 1
ATOM 995 C C . PRO A 1 127 ? -17.737 -33.261 -3.558 1.00 62.31 127 PRO A C 1
ATOM 997 O O . PRO A 1 127 ? -17.030 -32.427 -2.984 1.00 62.31 127 PRO A O 1
ATOM 1000 N N . PRO A 1 128 ? -19.078 -33.246 -3.452 1.00 63.38 128 PRO A N 1
ATOM 1001 C CA . PRO A 1 128 ? -19.796 -32.256 -2.660 1.00 63.38 128 PRO A CA 1
ATOM 1002 C C . PRO A 1 128 ? -19.525 -32.434 -1.154 1.00 63.38 128 PRO A C 1
ATOM 1004 O O . PRO A 1 128 ? -19.422 -33.570 -0.679 1.00 63.38 128 PRO A O 1
ATOM 1007 N N . PRO A 1 129 ? -19.447 -31.336 -0.378 1.00 62.31 129 PRO A N 1
ATOM 1008 C CA . PRO A 1 129 ? -19.370 -31.403 1.076 1.00 62.31 129 PRO A CA 1
ATOM 1009 C C . PRO A 1 129 ? -20.658 -32.029 1.649 1.00 62.31 129 PRO A C 1
ATOM 1011 O O . PRO A 1 129 ? -21.761 -31.609 1.286 1.00 62.31 129 PRO A O 1
ATOM 1014 N N . PRO A 1 130 ? -20.557 -33.023 2.548 1.00 58.78 130 PRO A N 1
ATOM 1015 C CA . PRO A 1 130 ? -21.715 -33.579 3.231 1.00 58.78 130 PRO A CA 1
ATOM 1016 C C . PRO A 1 130 ? -22.331 -32.554 4.190 1.00 58.78 130 PRO A C 1
ATOM 1018 O O . PRO A 1 130 ? -21.684 -32.120 5.139 1.00 58.78 130 PRO A O 1
ATOM 1021 N N . GLY A 1 131 ? -23.611 -32.240 3.983 1.00 57.03 131 GLY A N 1
ATOM 1022 C CA . GLY A 1 131 ? -24.488 -31.741 5.042 1.00 57.03 131 GLY A CA 1
ATOM 1023 C C . GLY A 1 131 ? -24.637 -30.226 5.156 1.00 57.03 131 GLY A C 1
ATOM 1024 O O . GLY A 1 131 ? -24.197 -29.641 6.136 1.00 57.03 131 GLY A O 1
ATOM 1025 N N . VAL A 1 132 ? -25.399 -29.621 4.242 1.00 50.16 132 VAL A N 1
ATOM 1026 C CA . VAL A 1 132 ? -26.282 -28.493 4.582 1.00 50.16 132 VAL A CA 1
ATOM 1027 C C . VAL A 1 132 ? -27.616 -28.660 3.857 1.00 50.16 132 VAL A C 1
ATOM 1029 O O . VAL A 1 132 ? -27.683 -28.992 2.676 1.00 50.16 132 VAL A O 1
ATOM 1032 N N . THR A 1 133 ? -28.684 -28.523 4.626 1.00 52.09 133 THR A N 1
ATOM 1033 C CA . THR A 1 133 ? -30.088 -28.692 4.256 1.00 52.09 133 THR A CA 1
ATOM 1034 C C . THR A 1 133 ? -30.544 -27.639 3.234 1.00 52.09 133 THR A C 1
ATOM 1036 O O . THR A 1 133 ? -30.083 -26.498 3.287 1.00 52.09 133 THR A O 1
ATOM 1039 N N . PRO A 1 134 ? -31.468 -27.964 2.307 1.00 45.25 134 PRO A N 1
ATOM 1040 C CA . PRO A 1 134 ? -32.011 -26.980 1.380 1.00 45.25 134 PRO A CA 1
ATOM 1041 C C . PRO A 1 134 ? -32.961 -26.040 2.126 1.00 45.25 134 PRO A C 1
ATOM 1043 O O . PRO A 1 134 ? -34.099 -26.393 2.437 1.00 45.25 134 PRO A O 1
ATOM 1046 N N . ILE A 1 135 ? -32.495 -24.829 2.417 1.00 46.94 135 ILE A N 1
ATOM 1047 C CA . ILE A 1 135 ? -33.367 -23.732 2.832 1.00 46.94 135 ILE A CA 1
ATOM 1048 C C . ILE A 1 135 ? -33.951 -23.089 1.575 1.00 46.94 135 ILE A C 1
ATOM 1050 O O . ILE A 1 135 ? -33.255 -22.438 0.807 1.00 46.94 135 ILE A O 1
ATOM 1054 N N . SER A 1 136 ? -35.242 -23.351 1.391 1.00 45.09 136 SER A N 1
ATOM 1055 C CA . SER A 1 136 ? -36.271 -22.520 0.766 1.00 45.09 136 SER A CA 1
ATOM 1056 C C . SER A 1 136 ? -35.866 -21.608 -0.399 1.00 45.09 136 SER A C 1
ATOM 1058 O O . SER A 1 136 ? -35.305 -20.527 -0.236 1.00 45.09 136 SER A O 1
ATOM 1060 N N . THR A 1 137 ? -36.315 -22.022 -1.579 1.00 47.00 137 THR A N 1
ATOM 1061 C CA . THR A 1 137 ? -36.506 -21.241 -2.798 1.00 47.00 137 THR A CA 1
ATOM 1062 C C . THR A 1 137 ? -37.279 -19.945 -2.509 1.00 47.00 137 THR A C 1
ATOM 1064 O O . THR A 1 137 ? -38.509 -19.919 -2.568 1.00 47.00 137 THR A O 1
ATOM 1067 N N . PHE A 1 138 ? -36.583 -18.844 -2.223 1.00 44.25 138 PHE A N 1
ATOM 1068 C CA . PHE A 1 138 ? -37.173 -17.522 -2.410 1.00 44.25 138 PHE A CA 1
ATOM 1069 C C . PHE A 1 138 ? -37.100 -17.173 -3.890 1.00 44.25 138 PHE A C 1
ATOM 1071 O O . PHE A 1 138 ? -36.048 -16.930 -4.476 1.00 44.25 138 PHE A O 1
ATOM 1078 N N . ASN A 1 139 ? -38.282 -17.231 -4.486 1.00 46.88 139 ASN A N 1
ATOM 1079 C CA . ASN A 1 139 ? -38.592 -16.857 -5.845 1.00 46.88 139 ASN A CA 1
ATOM 1080 C C . ASN A 1 139 ? -38.475 -15.326 -5.968 1.00 46.88 139 ASN A C 1
ATOM 1082 O O . ASN A 1 139 ? -39.474 -14.614 -5.871 1.00 46.88 139 ASN A O 1
ATOM 1086 N N . THR A 1 140 ? -37.260 -14.798 -6.120 1.00 42.50 140 THR A N 1
ATOM 1087 C CA . THR A 1 140 ? -37.075 -13.389 -6.485 1.00 42.50 140 THR A CA 1
ATOM 1088 C C . THR A 1 140 ? -37.200 -13.286 -7.996 1.00 42.50 140 THR A C 1
ATOM 1090 O O . THR A 1 140 ? -36.270 -13.578 -8.746 1.00 42.50 140 THR A O 1
ATOM 1093 N N . VAL A 1 141 ? -38.398 -12.914 -8.438 1.00 42.31 141 VAL A N 1
ATOM 1094 C CA . VAL A 1 141 ? -38.705 -12.562 -9.823 1.00 42.31 141 VAL A CA 1
ATOM 1095 C C . VAL A 1 141 ? -37.792 -11.408 -10.233 1.00 42.31 141 VAL A C 1
ATOM 1097 O O . VAL A 1 141 ? -38.006 -10.258 -9.855 1.00 42.31 141 VAL A O 1
ATOM 1100 N N . ILE A 1 142 ? -36.756 -11.722 -11.006 1.00 44.53 142 ILE A N 1
ATOM 1101 C CA . ILE A 1 142 ? -35.948 -10.731 -11.709 1.00 44.53 142 ILE A CA 1
ATOM 1102 C C . ILE A 1 142 ? -36.825 -10.242 -12.863 1.00 44.53 142 ILE A C 1
ATOM 1104 O O . ILE A 1 142 ? -36.952 -10.921 -13.885 1.00 44.53 142 ILE A O 1
ATOM 1108 N N . MET A 1 143 ? -37.490 -9.095 -12.695 1.00 40.50 143 MET A N 1
ATOM 1109 C CA . MET A 1 143 ? -38.089 -8.396 -13.832 1.00 40.50 143 MET A CA 1
ATOM 1110 C C . MET A 1 143 ? -36.958 -8.035 -14.793 1.00 40.50 143 MET A C 1
ATOM 1112 O O . MET A 1 143 ? -36.204 -7.092 -14.578 1.00 40.50 143 MET A O 1
ATOM 1116 N N . SER A 1 144 ? -36.821 -8.841 -15.840 1.00 40.41 144 SER A N 1
ATOM 1117 C CA . SER A 1 144 ? -35.936 -8.565 -16.959 1.00 40.41 144 SER A CA 1
ATOM 1118 C C . SER A 1 144 ? -36.573 -7.444 -17.770 1.00 40.41 144 SER A C 1
ATOM 1120 O O . SER A 1 144 ? -37.557 -7.667 -18.473 1.00 40.41 144 SER A O 1
ATOM 1122 N N . THR A 1 145 ? -36.047 -6.230 -17.645 1.00 45.72 145 THR A N 1
ATOM 1123 C CA . THR A 1 145 ? -36.301 -5.151 -18.598 1.00 45.72 145 THR A CA 1
ATOM 1124 C C . THR A 1 145 ? -35.588 -5.497 -19.913 1.00 45.72 145 THR A C 1
ATOM 1126 O O . THR A 1 145 ? -34.364 -5.647 -19.930 1.00 45.72 145 THR A O 1
ATOM 1129 N N . PRO A 1 146 ? -36.313 -5.675 -21.030 1.00 42.94 146 PRO A N 1
ATOM 1130 C CA . PRO A 1 146 ? -35.697 -5.947 -22.320 1.00 42.94 146 PRO A CA 1
ATOM 1131 C C . PRO A 1 146 ? -35.183 -4.626 -22.906 1.00 42.94 146 PRO A C 1
ATOM 1133 O O . PRO A 1 146 ? -35.978 -3.736 -23.198 1.00 42.94 146 PRO A O 1
ATOM 1136 N N . GLY A 1 147 ? -33.864 -4.484 -23.069 1.00 48.50 147 GLY A N 1
ATOM 1137 C CA . GLY A 1 147 ? -33.296 -3.386 -23.868 1.00 48.50 147 GLY A CA 1
ATOM 1138 C C . GLY A 1 147 ? -31.968 -2.779 -23.411 1.00 48.50 147 GLY A C 1
ATOM 1139 O O . GLY A 1 147 ? -31.451 -1.920 -24.115 1.00 48.50 147 GLY A O 1
ATOM 1140 N N . ALA A 1 148 ? -31.384 -3.196 -22.285 1.00 52.69 148 ALA A N 1
ATOM 1141 C CA . ALA A 1 148 ? -30.040 -2.744 -21.918 1.00 52.69 148 ALA A CA 1
ATOM 1142 C C . ALA A 1 148 ? -28.991 -3.616 -22.626 1.00 52.69 148 ALA A C 1
ATOM 1144 O O . ALA A 1 148 ? -28.651 -4.705 -22.155 1.00 52.69 148 ALA A O 1
ATOM 1145 N N . GLU A 1 149 ? -28.501 -3.165 -23.783 1.00 61.06 149 GLU A N 1
ATOM 1146 C CA . GLU A 1 149 ? -27.306 -3.743 -24.398 1.00 61.06 149 GLU A CA 1
ATOM 1147 C C . GLU A 1 149 ? -26.167 -3.713 -23.370 1.00 61.06 149 GLU A C 1
ATOM 1149 O O . GLU A 1 149 ? -25.839 -2.668 -22.806 1.00 61.06 149 GLU A O 1
ATOM 1154 N N . LYS A 1 150 ? -25.596 -4.884 -23.073 1.00 70.75 150 LYS A N 1
ATOM 1155 C CA . LYS A 1 150 ? -24.501 -5.020 -22.109 1.00 70.75 150 LYS A CA 1
ATOM 1156 C C . LYS A 1 150 ? -23.262 -4.345 -22.692 1.00 70.75 150 LYS A C 1
ATOM 1158 O O . LYS A 1 150 ? -22.559 -4.941 -23.504 1.00 70.75 150 LYS A O 1
ATOM 1163 N N . GLN A 1 151 ? -23.013 -3.102 -22.298 1.00 83.56 151 GLN A N 1
ATOM 1164 C CA . GLN A 1 151 ? -21.802 -2.389 -22.682 1.00 83.56 151 GLN A CA 1
ATOM 1165 C C . GLN A 1 151 ? -20.591 -3.025 -21.993 1.00 83.56 151 GLN A C 1
ATOM 1167 O O . GLN A 1 151 ? -20.630 -3.356 -20.808 1.00 83.56 151 GLN A O 1
ATOM 1172 N N . LEU A 1 152 ? -19.516 -3.221 -22.750 1.00 89.50 152 LEU A N 1
ATOM 1173 C CA . LEU A 1 152 ? -18.248 -3.759 -22.263 1.00 89.50 152 LEU A CA 1
ATOM 1174 C C . LEU A 1 152 ? -17.236 -2.620 -22.168 1.00 89.50 152 LEU A C 1
ATOM 1176 O O . LEU A 1 152 ? -17.220 -1.714 -23.000 1.00 89.50 152 LEU A O 1
ATOM 1180 N N . CYS A 1 153 ? -16.377 -2.666 -21.154 1.00 89.69 153 CYS A N 1
ATOM 1181 C CA . CYS A 1 153 ? -15.327 -1.675 -20.983 1.00 89.69 153 CYS A CA 1
ATOM 1182 C C . CYS A 1 153 ? -14.340 -1.732 -22.161 1.00 89.69 153 CYS A C 1
ATOM 1184 O O . CYS A 1 153 ? -13.772 -2.796 -22.402 1.00 89.69 153 CYS A O 1
ATOM 1186 N N . PRO A 1 154 ? -14.021 -0.610 -22.831 1.00 88.19 154 PRO A N 1
ATOM 1187 C CA . PRO A 1 154 ? -13.069 -0.616 -23.944 1.00 88.19 154 PRO A CA 1
ATOM 1188 C C . PRO A 1 154 ? -11.629 -0.939 -23.512 1.00 88.19 154 PRO A C 1
ATOM 1190 O O . PRO A 1 154 ? -10.802 -1.289 -24.347 1.00 88.19 154 PRO A O 1
ATOM 1193 N N . HIS A 1 155 ? -11.319 -0.823 -22.216 1.00 89.75 155 HIS A N 1
ATOM 1194 C CA . HIS A 1 155 ? -9.972 -1.040 -21.686 1.00 89.75 155 HIS A CA 1
ATOM 1195 C C . HIS A 1 155 ? -9.732 -2.462 -21.172 1.00 89.75 155 HIS A C 1
ATOM 1197 O O . HIS A 1 155 ? -8.647 -3.000 -21.369 1.00 89.75 155 HIS A O 1
ATOM 1203 N N . CYS A 1 156 ? -10.714 -3.068 -20.500 1.00 92.25 156 CYS A N 1
ATOM 1204 C CA . CYS A 1 156 ? -10.556 -4.389 -19.876 1.00 92.25 156 CYS A CA 1
ATOM 1205 C C . CYS A 1 156 ? -11.611 -5.419 -20.301 1.00 92.25 156 CYS A C 1
ATOM 1207 O O . CYS A 1 156 ? -11.573 -6.553 -19.837 1.00 92.25 156 CYS A O 1
ATOM 1209 N N . ASN A 1 157 ? -12.545 -5.035 -21.176 1.00 90.62 157 ASN A N 1
ATOM 1210 C CA . ASN A 1 157 ? -13.605 -5.881 -21.723 1.00 90.62 157 ASN A CA 1
ATOM 1211 C C . ASN A 1 157 ? -14.530 -6.537 -20.677 1.00 90.62 157 ASN A C 1
ATOM 1213 O O . ASN A 1 157 ? -15.162 -7.554 -20.948 1.00 90.62 157 ASN A O 1
ATOM 1217 N N . VAL A 1 158 ? -14.621 -5.953 -19.478 1.00 91.56 158 VAL A N 1
ATOM 1218 C CA . VAL A 1 158 ? -15.561 -6.365 -18.423 1.00 91.56 158 VAL A CA 1
ATOM 1219 C C . VAL A 1 158 ? -16.904 -5.662 -18.618 1.00 91.56 158 VAL A C 1
ATOM 1221 O O . VAL A 1 158 ? -16.943 -4.514 -19.065 1.00 91.56 158 VAL A O 1
ATOM 1224 N N . ALA A 1 159 ? -18.002 -6.348 -18.289 1.00 90.19 159 ALA A N 1
ATOM 1225 C CA . ALA A 1 159 ? -19.351 -5.792 -18.356 1.00 90.19 159 ALA A CA 1
ATOM 1226 C C . ALA A 1 159 ? -19.465 -4.541 -17.479 1.00 90.19 159 ALA A C 1
ATOM 1228 O O . ALA A 1 159 ? -19.152 -4.574 -16.292 1.00 90.19 159 ALA A O 1
ATOM 1229 N N . LEU A 1 160 ? -19.901 -3.439 -18.073 1.00 89.88 160 LEU A N 1
ATOM 1230 C CA . LEU A 1 160 ? -20.108 -2.184 -17.373 1.00 89.88 160 LEU A CA 1
ATOM 1231 C C . LEU A 1 160 ? -21.487 -2.155 -16.729 1.00 89.88 160 LEU A C 1
ATOM 1233 O O . LEU A 1 160 ? -22.462 -2.681 -17.270 1.00 89.88 160 LEU A O 1
ATOM 1237 N N . ILE A 1 161 ? -21.552 -1.509 -15.569 1.00 82.62 161 ILE A N 1
ATOM 1238 C CA . ILE A 1 161 ? -22.812 -1.178 -14.919 1.00 82.62 161 ILE A CA 1
ATOM 1239 C C . ILE A 1 161 ? -23.347 0.081 -15.625 1.00 82.62 161 ILE A C 1
ATOM 1241 O O . ILE A 1 161 ? -22.609 1.063 -15.752 1.00 82.62 161 ILE A O 1
ATOM 1245 N N . PRO A 1 162 ? -24.587 0.071 -16.146 1.00 82.69 162 PRO A N 1
ATOM 1246 C CA . PRO A 1 162 ? -25.155 1.237 -16.816 1.00 82.69 162 PRO A CA 1
ATOM 1247 C C . PRO A 1 162 ? -25.207 2.455 -15.885 1.00 82.69 162 PRO A C 1
ATOM 1249 O O . PRO A 1 162 ? -25.755 2.365 -14.790 1.00 82.69 162 PRO A O 1
ATOM 1252 N N . GLY A 1 163 ? -24.684 3.596 -16.342 1.00 79.12 163 GLY A N 1
ATOM 1253 C CA . GLY A 1 163 ? -24.711 4.869 -15.607 1.00 79.12 163 GLY A CA 1
ATOM 1254 C C . GLY A 1 163 ? -23.405 5.250 -14.903 1.00 79.12 163 GLY A C 1
ATOM 1255 O O . GLY A 1 163 ? -23.241 6.416 -14.551 1.00 79.12 163 GLY A O 1
ATOM 1256 N N . ASP A 1 164 ? -22.450 4.328 -14.765 1.00 80.56 164 ASP A N 1
ATOM 1257 C CA . ASP A 1 164 ? -21.146 4.647 -14.178 1.00 80.56 164 ASP A CA 1
ATOM 1258 C C . ASP A 1 164 ? -20.261 5.397 -15.175 1.00 80.56 164 ASP A C 1
ATOM 1260 O O . ASP A 1 164 ? -20.160 4.999 -16.335 1.00 80.56 164 ASP A O 1
ATOM 1264 N N . ALA A 1 165 ? -19.572 6.450 -14.719 1.00 87.62 165 ALA A N 1
ATOM 1265 C CA . ALA A 1 165 ? -18.602 7.208 -15.522 1.00 87.62 165 ALA A CA 1
ATOM 1266 C C . ALA A 1 165 ? -17.237 6.498 -15.667 1.00 87.62 165 ALA A C 1
ATOM 1268 O O . ALA A 1 165 ? -16.467 6.804 -16.580 1.00 87.62 165 ALA A O 1
ATOM 1269 N N . TYR A 1 166 ? -16.941 5.545 -14.776 1.00 90.94 166 TYR A N 1
ATOM 1270 C CA . TYR A 1 166 ? -15.673 4.818 -14.717 1.00 90.94 166 TYR A CA 1
ATOM 1271 C C . TYR A 1 166 ? -15.904 3.319 -14.530 1.00 90.94 166 TYR A C 1
ATOM 1273 O O . TYR A 1 166 ? -16.853 2.885 -13.885 1.00 90.94 166 TYR A O 1
ATOM 1281 N N . CYS A 1 167 ? -15.026 2.509 -15.112 1.00 92.19 167 CYS A N 1
ATOM 1282 C CA . CYS A 1 167 ? -15.088 1.063 -15.002 1.00 92.19 167 CYS A CA 1
ATOM 1283 C C . CYS A 1 167 ? -14.656 0.632 -13.600 1.00 92.19 167 CYS A C 1
ATOM 1285 O O . CYS A 1 167 ? -13.529 0.907 -13.195 1.00 92.19 167 CYS A O 1
ATOM 1287 N N . HIS A 1 168 ? -15.501 -0.128 -12.906 1.00 92.00 168 HIS A N 1
ATOM 1288 C CA . HIS A 1 168 ? -15.198 -0.663 -11.575 1.00 92.00 168 HIS A CA 1
ATOM 1289 C C . HIS A 1 168 ? -13.955 -1.568 -11.536 1.00 92.00 168 HIS A C 1
ATOM 1291 O O . HIS A 1 168 ? -13.317 -1.686 -10.497 1.00 92.00 168 HIS A O 1
ATOM 1297 N N . ASN A 1 169 ? -13.607 -2.218 -12.653 1.00 91.88 169 ASN A N 1
ATOM 1298 C CA . ASN A 1 169 ? -12.494 -3.165 -12.690 1.00 91.88 169 ASN A CA 1
ATOM 1299 C C . ASN A 1 169 ? -11.146 -2.499 -13.003 1.00 91.88 169 ASN A C 1
ATOM 1301 O O . ASN A 1 169 ? -10.126 -2.873 -12.437 1.00 91.88 169 ASN A O 1
ATOM 1305 N N . CYS A 1 170 ? -11.112 -1.526 -13.918 1.00 92.19 170 CYS A N 1
ATOM 1306 C CA . CYS A 1 170 ? -9.850 -0.935 -14.381 1.00 92.19 170 CYS A CA 1
ATOM 1307 C C . CYS A 1 170 ? -9.738 0.580 -14.172 1.00 92.19 170 CYS A C 1
ATOM 1309 O O . CYS A 1 170 ? -8.736 1.166 -14.572 1.00 92.19 170 CYS A O 1
ATOM 1311 N N . GLY A 1 171 ? -10.771 1.233 -13.631 1.00 91.56 171 GLY A N 1
ATOM 1312 C CA . GLY A 1 171 ? -10.829 2.687 -13.446 1.00 91.56 171 GLY A CA 1
ATOM 1313 C C . GLY A 1 171 ? -10.886 3.502 -14.744 1.00 91.56 171 GLY A C 1
ATOM 1314 O O . GLY A 1 171 ? -10.834 4.726 -14.702 1.00 91.56 171 GLY A O 1
ATOM 1315 N N . GLY A 1 172 ? -10.974 2.850 -15.908 1.00 89.00 172 GLY A N 1
ATOM 1316 C CA . GLY A 1 172 ? -11.007 3.524 -17.209 1.00 89.00 172 GLY A CA 1
ATOM 1317 C C . GLY A 1 172 ? -12.372 4.167 -17.489 1.00 89.00 172 GLY A C 1
ATOM 1318 O O . GLY A 1 172 ? -13.385 3.601 -17.074 1.00 89.00 172 GLY A O 1
ATOM 1319 N N . PRO A 1 173 ? -12.436 5.308 -18.196 1.00 88.44 173 PRO A N 1
ATOM 1320 C CA . PRO A 1 173 ? -13.701 5.962 -18.520 1.00 88.44 173 PRO A CA 1
ATOM 1321 C C . PRO A 1 173 ? -14.567 5.058 -19.407 1.00 88.44 173 PRO A C 1
ATOM 1323 O O . PRO A 1 173 ? -14.093 4.450 -20.368 1.00 88.44 173 PRO A O 1
ATOM 1326 N N . THR A 1 174 ? -15.845 4.946 -19.064 1.00 82.81 174 THR A N 1
ATOM 1327 C CA . THR A 1 174 ? -16.811 4.017 -19.685 1.00 82.81 174 THR A CA 1
ATOM 1328 C C . THR A 1 174 ? -17.464 4.572 -20.944 1.00 82.81 174 THR A C 1
ATOM 1330 O O . THR A 1 174 ? -18.067 3.824 -21.708 1.00 82.81 174 THR A O 1
ATOM 1333 N N . GLY A 1 175 ? -17.296 5.867 -21.207 1.00 73.38 175 GLY A N 1
ATOM 1334 C CA . GLY A 1 175 ? -17.814 6.529 -22.391 1.00 73.38 175 GLY A CA 1
ATOM 1335 C C . GLY A 1 175 ? -17.534 8.025 -22.380 1.00 73.38 175 GLY A C 1
ATOM 1336 O O . GLY A 1 175 ? -17.078 8.598 -21.391 1.00 73.38 175 GLY A O 1
ATOM 1337 N N . LYS A 1 176 ? -17.812 8.666 -23.515 1.00 60.00 176 LYS A N 1
ATOM 1338 C CA . LYS A 1 176 ? -17.805 10.122 -23.661 1.00 60.00 176 LYS A CA 1
ATOM 1339 C C . LYS A 1 176 ? -19.091 10.643 -23.023 1.00 60.00 176 LYS A C 1
ATOM 1341 O O . LYS A 1 176 ? -20.065 10.892 -23.727 1.00 60.00 176 LYS A O 1
ATOM 1346 N N . SER A 1 177 ? -19.145 10.723 -21.701 1.00 54.53 177 SER A N 1
ATOM 1347 C CA . SER A 1 177 ? -20.233 11.447 -21.051 1.00 54.53 177 SER A CA 1
ATOM 1348 C C . SER A 1 177 ? -20.075 12.907 -21.459 1.00 54.53 177 SER A C 1
ATOM 1350 O O . SER A 1 177 ? -19.217 13.612 -20.931 1.00 54.53 177 SER A O 1
ATOM 1352 N N . GLU A 1 178 ? -20.838 13.338 -22.463 1.00 49.69 178 GLU A N 1
ATOM 1353 C CA . GLU A 1 178 ? -20.985 14.736 -22.856 1.00 49.69 178 GLU A CA 1
ATOM 1354 C C . GLU A 1 178 ? -21.748 15.438 -21.731 1.00 49.69 178 GLU A C 1
ATOM 1356 O O . GLU A 1 178 ? -22.941 15.712 -21.801 1.00 49.69 178 GLU A O 1
ATOM 1361 N N . ILE A 1 179 ? -21.055 15.633 -20.612 1.00 55.69 179 ILE A N 1
ATOM 1362 C CA . ILE A 1 179 ? -21.513 16.466 -19.517 1.00 55.69 179 ILE A CA 1
ATOM 1363 C C . ILE A 1 179 ? -21.385 17.883 -20.059 1.00 55.69 179 ILE A C 1
ATOM 1365 O O . ILE A 1 179 ? -20.319 18.495 -19.993 1.00 55.69 179 ILE A O 1
ATOM 1369 N N . THR A 1 180 ? -22.463 18.388 -20.656 1.00 50.41 180 THR A N 1
ATOM 1370 C CA . THR A 1 180 ? -22.647 19.817 -20.896 1.00 50.41 180 THR A CA 1
ATOM 1371 C C . THR A 1 180 ? -22.615 20.501 -19.532 1.00 50.41 180 THR A C 1
ATOM 1373 O O . THR A 1 180 ? -23.633 20.612 -18.852 1.00 50.41 180 THR A O 1
ATOM 1376 N N . GLN A 1 181 ? -21.423 20.894 -19.081 1.00 51.38 181 GLN A N 1
ATOM 1377 C CA . GLN A 1 181 ? -21.262 21.709 -17.886 1.00 51.38 181 GLN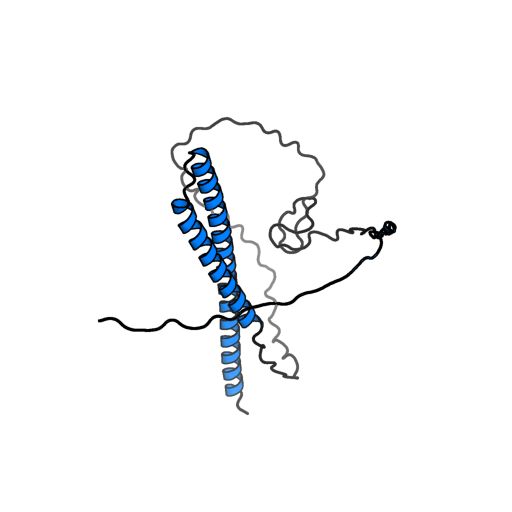 A CA 1
ATOM 1378 C C . GLN A 1 181 ? -21.951 23.043 -18.165 1.00 51.38 181 GLN A C 1
ATOM 1380 O O . GLN A 1 181 ? -21.466 23.845 -18.964 1.00 51.38 181 GLN A O 1
ATOM 1385 N N . GLN A 1 182 ? -23.113 23.267 -17.552 1.00 45.88 182 GLN A N 1
ATOM 1386 C CA . GLN A 1 182 ? -23.670 24.609 -17.505 1.00 45.88 182 GLN A CA 1
ATOM 1387 C C . GLN A 1 182 ? -22.773 25.452 -16.587 1.00 45.88 182 GLN A C 1
ATOM 1389 O O . GLN A 1 182 ? -22.487 25.020 -15.469 1.00 45.88 182 GLN A O 1
ATOM 1394 N N . PRO A 1 183 ? -22.285 26.615 -17.049 1.00 54.78 183 PRO A N 1
ATOM 1395 C CA . PRO A 1 183 ? -21.417 27.466 -16.253 1.00 54.78 183 PRO A CA 1
ATOM 1396 C C . PRO A 1 183 ? -22.180 27.998 -15.037 1.00 54.78 183 PRO A C 1
ATOM 1398 O O . PRO A 1 183 ? -23.193 28.686 -15.172 1.00 54.78 183 PRO A O 1
ATOM 1401 N N . THR A 1 184 ? -21.680 27.687 -13.842 1.00 58.41 184 THR A N 1
ATOM 1402 C CA . THR A 1 184 ? -22.151 28.277 -12.588 1.00 58.41 184 THR A CA 1
ATOM 1403 C C . THR A 1 184 ? -21.779 29.759 -12.583 1.00 58.41 184 THR A C 1
ATOM 1405 O O . THR A 1 184 ? -20.619 30.115 -12.386 1.00 58.41 184 THR A O 1
ATOM 1408 N N . MET A 1 185 ? -22.755 30.629 -12.837 1.00 53.81 185 MET A N 1
ATOM 1409 C CA . MET A 1 185 ? -22.600 32.074 -12.675 1.00 53.81 185 MET A CA 1
ATOM 1410 C C . MET A 1 185 ? -22.554 32.391 -11.175 1.00 53.81 185 MET A C 1
ATOM 1412 O O . MET A 1 185 ? -23.483 32.059 -10.438 1.00 53.81 185 MET A O 1
ATOM 1416 N N . LEU A 1 186 ? -21.459 33.010 -10.731 1.00 54.84 186 LEU A N 1
ATOM 1417 C CA . LEU A 1 186 ? -21.298 33.553 -9.386 1.00 54.84 186 LEU A CA 1
ATOM 1418 C C . LEU A 1 186 ? -22.281 34.728 -9.227 1.00 54.84 186 LEU A C 1
ATOM 1420 O O . LEU A 1 186 ? -22.140 35.743 -9.904 1.00 54.84 186 LEU A O 1
ATOM 1424 N N . VAL A 1 187 ? -23.300 34.580 -8.380 1.00 53.22 187 VAL A N 1
ATOM 1425 C CA . VAL A 1 187 ? -24.161 35.698 -7.970 1.00 53.22 187 VAL A CA 1
ATOM 1426 C C . VAL A 1 187 ? -23.514 36.333 -6.745 1.00 53.22 187 VAL A C 1
ATOM 1428 O O . VAL A 1 187 ? -23.552 35.762 -5.657 1.00 53.22 187 VAL A O 1
ATOM 1431 N N . GLU A 1 188 ? -22.883 37.490 -6.938 1.00 49.44 188 GLU A N 1
ATOM 1432 C CA . GLU A 1 188 ? -22.469 38.372 -5.846 1.00 49.44 188 GLU A CA 1
ATOM 1433 C C . GLU A 1 188 ? -23.723 38.915 -5.146 1.00 49.44 188 GLU A C 1
ATOM 1435 O O . GLU A 1 188 ? -24.599 39.514 -5.774 1.00 49.44 188 GLU A O 1
ATOM 1440 N N . ALA A 1 189 ? -23.830 38.655 -3.842 1.00 46.16 189 ALA A N 1
ATOM 1441 C CA . ALA A 1 189 ? -24.836 39.250 -2.972 1.00 46.16 189 ALA A CA 1
ATOM 1442 C C . ALA A 1 189 ? -24.297 40.582 -2.402 1.00 46.16 189 ALA A C 1
ATOM 1444 O O . ALA A 1 189 ? -23.099 40.667 -2.127 1.00 46.16 189 ALA A O 1
ATOM 1445 N N . PRO A 1 190 ? -25.145 41.615 -2.247 1.00 53.28 190 PRO A N 1
ATOM 1446 C CA . PRO A 1 190 ? -24.712 42.983 -1.964 1.00 53.28 190 PRO A CA 1
ATOM 1447 C C . PRO A 1 190 ? -24.169 43.172 -0.539 1.00 53.28 190 PRO A C 1
ATOM 1449 O O . PRO A 1 190 ? -24.727 42.648 0.423 1.00 53.28 190 PRO A O 1
ATOM 1452 N N . GLU A 1 191 ? -23.099 43.969 -0.436 1.00 48.53 191 GLU A N 1
ATOM 1453 C CA . GLU A 1 191 ? -22.538 44.516 0.804 1.00 48.53 191 GLU A CA 1
ATOM 1454 C C . GLU A 1 191 ? -23.596 45.327 1.566 1.00 48.53 191 GLU A C 1
ATOM 1456 O O . GLU A 1 191 ? -24.088 46.351 1.086 1.00 48.53 191 GLU A O 1
ATOM 1461 N N . GLU A 1 192 ? -23.939 44.866 2.770 1.00 47.12 192 GLU A N 1
ATOM 1462 C CA . GLU A 1 192 ? -24.728 45.626 3.734 1.00 47.12 192 GLU A CA 1
ATOM 1463 C C . GLU A 1 192 ? -23.762 46.406 4.639 1.00 47.12 192 GLU A C 1
ATOM 1465 O O . GLU A 1 192 ? -23.064 45.863 5.496 1.00 47.12 192 GLU A O 1
ATOM 1470 N N . GLU A 1 193 ? -23.691 47.704 4.362 1.00 52.28 193 GLU A N 1
ATOM 1471 C CA . GLU A 1 193 ? -22.914 48.721 5.055 1.00 52.28 193 GLU A CA 1
ATOM 1472 C C . GLU A 1 193 ? -23.398 48.883 6.505 1.00 52.28 193 GLU A C 1
ATOM 1474 O O . GLU A 1 193 ? -24.415 49.522 6.779 1.00 52.28 193 GLU A O 1
ATOM 1479 N N . GLN A 1 194 ? -22.662 48.300 7.455 1.00 45.69 194 GLN A N 1
ATOM 1480 C CA . GLN A 1 194 ? -22.922 48.459 8.883 1.00 45.69 194 GLN A CA 1
ATOM 1481 C C . GLN A 1 194 ? -21.913 49.431 9.501 1.00 45.69 194 GLN A C 1
ATOM 1483 O O . GLN A 1 194 ? -20.797 49.088 9.887 1.00 45.69 194 GLN A O 1
ATOM 1488 N N . ALA A 1 195 ? -22.345 50.687 9.571 1.00 48.59 195 ALA A N 1
ATOM 1489 C CA . ALA A 1 195 ? -21.698 51.762 10.300 1.00 48.59 195 ALA A CA 1
ATOM 1490 C C . ALA A 1 195 ? -21.744 51.522 11.821 1.00 48.59 195 ALA A C 1
ATOM 1492 O O . ALA A 1 195 ? -22.821 51.312 12.380 1.00 48.59 195 ALA A O 1
ATOM 1493 N N . ALA A 1 196 ? -20.607 51.668 12.509 1.00 42.72 196 ALA A N 1
ATOM 1494 C CA . ALA A 1 196 ? -20.571 52.080 13.916 1.00 42.72 196 ALA A CA 1
ATOM 1495 C C . ALA A 1 196 ? -19.213 52.720 14.299 1.00 42.72 196 ALA A C 1
ATOM 1497 O O . ALA A 1 196 ? -18.190 52.379 13.704 1.00 42.72 196 ALA A O 1
ATOM 1498 N N . PRO A 1 197 ? -19.196 53.674 15.255 1.00 50.34 197 PRO A N 1
ATOM 1499 C CA . PRO A 1 197 ? -18.160 54.698 15.370 1.00 50.34 197 PRO A CA 1
ATOM 1500 C C . PRO A 1 197 ? -17.065 54.427 16.419 1.00 50.34 197 PRO A C 1
ATOM 1502 O O . PRO A 1 197 ? -17.182 53.592 17.310 1.00 50.34 197 PRO A O 1
ATOM 1505 N N . GLN A 1 198 ? -16.014 55.237 16.283 1.00 49.34 198 GLN A N 1
ATOM 1506 C CA . GLN A 1 198 ? -14.824 55.408 17.121 1.00 49.34 198 GLN A CA 1
ATOM 1507 C C . GLN A 1 198 ? -15.119 55.754 18.590 1.00 49.34 198 GLN A C 1
ATOM 1509 O O . GLN A 1 198 ? -16.079 56.473 18.861 1.00 49.34 198 GLN A O 1
ATOM 1514 N N . SER A 1 199 ? -14.208 55.352 19.491 1.00 44.91 199 SER A N 1
ATOM 1515 C CA . SER A 1 199 ? -13.660 56.062 20.682 1.00 44.91 199 SER A CA 1
ATOM 1516 C C . SER A 1 199 ? -12.983 55.018 21.590 1.00 44.91 199 SER A C 1
ATOM 1518 O O . SER A 1 199 ? -13.459 53.895 21.645 1.00 44.91 199 SER A O 1
ATOM 1520 N N . ALA A 1 200 ? -11.962 55.243 22.411 1.00 41.09 200 ALA A N 1
ATOM 1521 C CA . ALA A 1 200 ? -10.905 56.229 22.581 1.00 41.09 200 ALA A CA 1
ATOM 1522 C C . ALA A 1 200 ? -10.067 55.714 23.782 1.00 41.09 200 ALA A C 1
ATOM 1524 O O . ALA A 1 200 ? -10.636 55.159 24.716 1.00 41.09 200 ALA A O 1
ATOM 1525 N N . ALA A 1 201 ? -8.764 56.004 23.759 1.00 44.31 201 ALA A N 1
ATOM 1526 C CA . ALA A 1 201 ? -7.903 56.288 24.916 1.00 44.31 201 ALA A CA 1
ATOM 1527 C C . ALA A 1 201 ? -7.386 55.163 25.857 1.00 44.31 201 ALA A C 1
ATOM 1529 O O . ALA A 1 201 ? -8.154 54.446 26.490 1.00 44.31 201 ALA A O 1
ATOM 1530 N N . THR A 1 202 ? -6.054 55.251 26.068 1.00 40.75 202 THR A N 1
ATOM 1531 C CA . THR A 1 202 ? -5.305 55.184 27.356 1.00 40.75 202 THR A CA 1
ATOM 1532 C C . THR A 1 202 ? -5.193 53.835 28.065 1.00 40.75 202 THR A C 1
ATOM 1534 O O . THR A 1 202 ? -6.122 53.047 28.031 1.00 40.75 202 THR A O 1
ATOM 1537 N N . ASP A 1 203 ? -4.148 53.484 28.808 1.00 40.72 203 ASP A N 1
ATOM 1538 C CA . ASP A 1 203 ? -2.771 53.927 29.102 1.00 40.72 203 ASP A CA 1
ATOM 1539 C C . ASP A 1 203 ? -2.222 52.817 30.051 1.00 40.72 203 ASP A C 1
ATOM 1541 O O . ASP A 1 203 ? -2.963 51.893 30.388 1.00 40.72 203 ASP A O 1
ATOM 1545 N N . GLU A 1 204 ? -0.979 52.932 30.517 1.00 49.19 204 GLU A N 1
ATOM 1546 C CA . GLU A 1 204 ? -0.365 52.162 31.620 1.00 49.19 204 GLU A CA 1
ATOM 1547 C C . GLU A 1 204 ? 0.002 50.687 31.325 1.00 49.19 204 GLU A C 1
ATOM 1549 O O . GLU A 1 204 ? -0.832 49.826 31.072 1.00 49.19 204 GLU A O 1
ATOM 1554 N N . ALA A 1 205 ? 1.279 50.329 31.155 1.00 47.69 205 ALA A N 1
ATOM 1555 C CA . ALA A 1 205 ? 2.394 50.359 32.111 1.00 47.69 205 ALA A CA 1
ATOM 1556 C C . ALA A 1 205 ? 2.275 49.330 33.254 1.00 47.69 205 ALA A C 1
ATOM 1558 O O . ALA A 1 205 ? 1.249 49.208 33.907 1.00 47.69 205 ALA A O 1
ATOM 1559 N N . ASP A 1 206 ? 3.424 48.698 33.512 1.00 46.19 206 ASP A N 1
ATOM 1560 C CA . ASP A 1 206 ? 3.879 48.163 34.802 1.00 46.19 206 ASP A CA 1
ATOM 1561 C C . ASP A 1 206 ? 3.914 46.627 35.015 1.00 46.19 206 ASP A C 1
ATOM 1563 O O . ASP A 1 206 ? 2.945 45.991 35.413 1.00 46.19 206 ASP A O 1
ATOM 1567 N N . SER A 1 207 ? 5.147 46.108 34.850 1.00 50.81 207 SER A N 1
ATOM 1568 C CA . SER A 1 207 ? 5.883 45.254 35.814 1.00 50.81 207 SER A CA 1
ATOM 1569 C C . SER A 1 207 ? 5.508 43.768 36.029 1.00 50.81 207 SER A C 1
ATOM 1571 O O . SER A 1 207 ? 4.412 43.328 35.700 1.00 50.81 207 SER A O 1
ATOM 1573 N N . PRO A 1 208 ? 6.374 42.960 36.693 1.00 59.62 208 PRO A N 1
ATOM 1574 C CA . PRO A 1 208 ? 7.844 42.979 36.699 1.00 59.62 208 PRO A CA 1
ATOM 1575 C C . PRO A 1 208 ? 8.506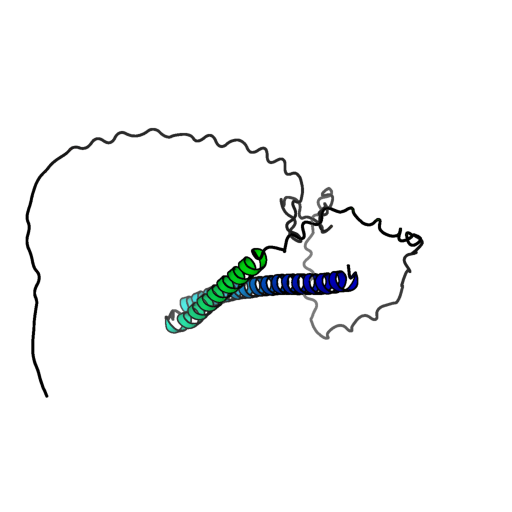 41.585 36.559 1.00 59.62 208 PRO A C 1
ATOM 1577 O O . PRO A 1 208 ? 7.935 40.531 36.833 1.00 59.62 208 PRO A O 1
ATOM 1580 N N . THR A 1 209 ? 9.797 41.632 36.229 1.00 51.66 209 THR A N 1
ATOM 1581 C CA . THR A 1 209 ? 10.831 40.638 36.556 1.00 51.66 209 THR A CA 1
ATOM 1582 C C . THR A 1 209 ? 10.941 40.428 38.070 1.00 51.66 209 THR A C 1
ATOM 1584 O O . THR A 1 209 ? 11.098 41.405 38.799 1.00 51.66 209 THR A O 1
ATOM 1587 N N . ILE A 1 210 ? 10.988 39.175 38.536 1.00 56.53 210 ILE A N 1
ATOM 1588 C CA . ILE A 1 210 ? 11.570 38.824 39.842 1.00 56.53 210 ILE A CA 1
ATOM 1589 C C . ILE A 1 210 ? 12.548 37.661 39.652 1.00 56.53 210 ILE A C 1
ATOM 1591 O O . ILE A 1 210 ? 12.226 36.638 39.049 1.00 56.53 210 ILE A O 1
ATOM 1595 N N . ALA A 1 211 ? 13.762 37.890 40.142 1.00 53.16 211 ALA A N 1
ATOM 1596 C CA . ALA A 1 211 ? 14.872 36.962 40.245 1.00 53.16 211 ALA A CA 1
ATOM 1597 C C . ALA A 1 211 ? 14.932 36.327 41.650 1.00 53.16 211 ALA A C 1
ATOM 1599 O O . ALA A 1 211 ? 14.381 36.879 42.595 1.00 53.16 211 ALA A O 1
ATOM 1600 N N . GLU A 1 212 ? 15.710 35.243 41.745 1.00 50.62 212 GLU A N 1
ATOM 1601 C CA . GLU A 1 212 ? 16.432 34.746 42.936 1.00 50.62 212 GLU A CA 1
ATOM 1602 C C . GLU A 1 212 ? 15.670 34.167 44.146 1.00 50.62 212 GLU A C 1
ATOM 1604 O O . GLU A 1 212 ? 15.044 34.884 44.912 1.00 50.62 212 GLU A O 1
ATOM 1609 N N . GLU A 1 213 ? 15.936 32.882 44.422 1.00 55.16 213 GLU A N 1
ATOM 1610 C CA . GLU A 1 213 ? 16.237 32.329 45.762 1.00 55.16 213 GLU A CA 1
ATOM 1611 C C . GLU A 1 213 ? 16.976 30.982 45.526 1.00 55.16 213 GLU A C 1
ATOM 1613 O O . GLU A 1 213 ? 16.459 30.132 44.807 1.00 55.16 213 GLU A O 1
ATOM 1618 N N . LYS A 1 214 ? 18.288 30.800 45.743 1.00 55.00 214 LYS A N 1
ATOM 1619 C CA . LYS A 1 214 ? 19.177 30.848 46.925 1.00 55.00 214 LYS A CA 1
ATOM 1620 C C . LYS A 1 214 ? 19.198 29.544 47.759 1.00 55.00 214 LYS A C 1
ATOM 1622 O O . LYS A 1 214 ? 18.176 29.084 48.234 1.00 55.00 214 LYS A O 1
ATOM 1627 N N . ASP A 1 215 ? 20.429 29.042 47.935 1.00 50.62 215 ASP A N 1
ATOM 1628 C CA . ASP A 1 215 ? 20.986 28.164 48.985 1.00 50.62 215 ASP A CA 1
ATOM 1629 C C . ASP A 1 215 ? 20.351 26.804 49.344 1.00 50.62 215 ASP A C 1
ATOM 1631 O O . ASP A 1 215 ? 19.294 26.713 49.952 1.00 50.62 215 ASP A O 1
ATOM 1635 N N . GLY A 1 216 ? 21.157 25.750 49.152 1.00 53.09 216 GLY A N 1
ATOM 1636 C CA . GLY A 1 216 ? 21.916 25.164 50.268 1.00 53.09 216 GLY A CA 1
ATOM 1637 C C . GLY A 1 216 ? 21.178 24.233 51.239 1.00 53.09 216 GLY A C 1
ATOM 1638 O O . GLY A 1 216 ? 20.417 24.677 52.091 1.00 53.09 216 GLY A O 1
ATOM 1639 N N . GLY A 1 217 ? 21.540 22.944 51.232 1.00 57.66 217 GLY A N 1
ATOM 1640 C CA . GLY A 1 217 ? 21.240 22.057 52.358 1.00 57.66 217 GLY A CA 1
ATOM 1641 C C . GLY A 1 217 ? 21.588 20.581 52.154 1.00 57.66 217 GLY A C 1
ATOM 1642 O O . GLY A 1 217 ? 20.837 19.882 51.483 1.00 57.66 217 GLY A O 1
ATOM 1643 N N . ALA A 1 218 ? 22.644 20.156 52.865 1.00 54.59 218 ALA A N 1
ATOM 1644 C CA . ALA A 1 218 ? 23.083 18.791 53.218 1.00 54.59 218 ALA A CA 1
ATOM 1645 C C . ALA A 1 218 ? 23.832 17.948 52.168 1.00 54.59 218 ALA A C 1
ATOM 1647 O O . ALA A 1 218 ? 23.232 17.515 51.162 1.00 54.59 218 ALA A O 1
#